Protein AF-A0AAW0A196-F1 (afdb_monomer_lite)

Organism: NCBI:txid2862362

Foldseek 3Di:
DDFDALPDDWDWDFAQPVVVPDHGGFGWTKAKATAQKKKKKAKWFADQFKKKKKKFKFAPVRHTDQWMFIWTFPNDHGGITFTPDTGVPPQDPGRRMGMDDNHRGMMIMIMFIWTAGVPGPDTDTFAKDKDKDFDDDPDPPGTQKMKMKIFTHPPPDPPRHRMIMIMMMGRNVCVVVVVCVVVVVVDDDDDDDPDDDPDDDDDDPVVVVVVVVVVVVVVVVVVVVVVVVVVVVVVVVVVVVVVVVVVVVVVVVVVVVVVVVVVD

pLDDT: mean 71.5, std 23.86, range [25.44, 98.0]

Structure (mmCIF, N/CA/C/O backbone):
data_AF-A0AAW0A196-F1
#
_entry.id   AF-A0AAW0A196-F1
#
loop_
_atom_site.group_PDB
_atom_site.id
_atom_site.type_symbol
_atom_site.label_atom_id
_atom_site.label_alt_id
_atom_site.label_comp_id
_atom_site.label_asym_id
_atom_site.label_entity_id
_atom_site.label_seq_id
_atom_site.pdbx_PDB_ins_code
_atom_site.Cartn_x
_atom_site.Cartn_y
_atom_site.Cartn_z
_atom_site.occupancy
_atom_site.B_iso_or_equiv
_atom_site.auth_seq_id
_atom_site.auth_comp_id
_atom_site.auth_asym_id
_atom_site.auth_atom_id
_atom_site.pdbx_PDB_model_num
ATOM 1 N N . MET A 1 1 ? -10.247 -16.039 17.481 1.00 41.81 1 MET A N 1
ATOM 2 C CA . MET A 1 1 ? -9.646 -15.035 16.580 1.00 41.81 1 MET A CA 1
ATOM 3 C C . MET A 1 1 ? -9.108 -13.913 17.450 1.00 41.81 1 MET A C 1
ATOM 5 O O . MET A 1 1 ? -9.836 -13.447 18.315 1.00 41.81 1 MET A O 1
ATOM 9 N N . THR A 1 2 ? -7.823 -13.590 17.338 1.00 44.59 2 THR A N 1
ATOM 10 C CA . THR A 1 2 ? -7.177 -12.509 18.097 1.00 44.59 2 THR A CA 1
ATOM 11 C C . THR A 1 2 ? -7.405 -11.183 17.386 1.00 44.59 2 THR A C 1
ATOM 13 O O . THR A 1 2 ? -6.923 -11.028 16.269 1.00 44.59 2 THR A O 1
ATOM 16 N N . ASP A 1 3 ? -8.103 -10.258 18.042 1.00 55.41 3 ASP A N 1
ATOM 17 C CA . ASP A 1 3 ? -8.295 -8.887 17.560 1.00 55.41 3 ASP A CA 1
ATOM 18 C C . ASP A 1 3 ? -6.945 -8.195 17.307 1.00 55.41 3 ASP A C 1
ATOM 20 O O . ASP A 1 3 ? -6.041 -8.244 18.154 1.00 55.41 3 ASP A O 1
ATOM 24 N N . PHE A 1 4 ? -6.800 -7.512 16.171 1.00 63.78 4 PHE A N 1
ATOM 25 C CA . PHE A 1 4 ? -5.603 -6.723 15.898 1.00 63.78 4 PHE A CA 1
ATOM 26 C C . PHE A 1 4 ? -5.570 -5.488 16.792 1.00 63.78 4 PHE A C 1
ATOM 28 O O . PHE A 1 4 ? -6.473 -4.650 16.811 1.00 63.78 4 PHE A O 1
ATOM 35 N N . ALA A 1 5 ? -4.458 -5.315 17.501 1.00 74.06 5 ALA A N 1
ATOM 36 C CA . ALA A 1 5 ? -4.138 -4.017 18.065 1.00 74.06 5 ALA A CA 1
ATOM 37 C C . ALA A 1 5 ? -3.789 -3.046 16.927 1.00 74.06 5 ALA A C 1
ATOM 39 O O . ALA A 1 5 ? -3.101 -3.422 15.980 1.00 74.06 5 ALA A O 1
ATOM 40 N N . LEU A 1 6 ? -4.154 -1.766 17.063 1.00 75.56 6 LEU A N 1
ATOM 41 C CA . LEU A 1 6 ? -3.726 -0.711 16.129 1.00 75.56 6 LEU A CA 1
ATOM 42 C C . LEU A 1 6 ? -2.198 -0.664 15.955 1.00 75.56 6 LEU A C 1
ATOM 44 O O . LEU A 1 6 ? -1.706 -0.252 14.917 1.00 75.56 6 LEU A O 1
ATOM 48 N N . THR A 1 7 ? -1.445 -1.120 16.954 1.00 73.56 7 THR A N 1
ATOM 49 C CA . THR A 1 7 ? 0.021 -1.199 16.946 1.00 73.56 7 THR A CA 1
ATOM 50 C C . THR A 1 7 ? 0.589 -2.453 16.287 1.00 73.56 7 THR A C 1
ATOM 52 O O . THR A 1 7 ? 1.791 -2.696 16.417 1.00 73.56 7 THR A O 1
ATOM 55 N N . ALA A 1 8 ? -0.242 -3.293 15.666 1.00 84.12 8 ALA A N 1
ATOM 56 C CA . ALA A 1 8 ? 0.233 -4.468 14.952 1.00 84.12 8 ALA A CA 1
ATOM 57 C C . ALA A 1 8 ? 1.247 -4.045 13.878 1.00 84.12 8 ALA A C 1
ATOM 59 O O . ALA A 1 8 ? 1.065 -3.052 13.173 1.00 84.12 8 ALA A O 1
ATOM 60 N N . LYS A 1 9 ? 2.363 -4.775 13.808 1.00 90.31 9 LYS A N 1
ATOM 61 C CA . LYS A 1 9 ? 3.496 -4.390 12.966 1.00 90.31 9 LYS A CA 1
ATOM 62 C C . LYS A 1 9 ? 3.246 -4.803 11.513 1.00 90.31 9 LYS A C 1
ATOM 64 O O . LYS A 1 9 ? 2.736 -5.904 11.298 1.00 90.31 9 LYS A O 1
ATOM 69 N N . PRO A 1 10 ? 3.646 -3.982 10.528 1.00 95.31 10 PRO A N 1
ATOM 70 C CA . PRO A 1 10 ? 3.724 -4.431 9.148 1.00 95.31 10 PRO A CA 1
ATOM 71 C C . PRO A 1 10 ? 4.774 -5.533 8.977 1.00 95.31 10 PRO A C 1
ATOM 73 O O . PRO A 1 10 ? 5.694 -5.672 9.790 1.00 95.31 10 PRO A O 1
ATOM 76 N N . SER A 1 11 ? 4.632 -6.319 7.914 1.00 96.56 11 SER A N 1
ATOM 77 C CA . SER A 1 11 ? 5.531 -7.434 7.595 1.00 96.56 11 SER A CA 1
ATOM 78 C C . SER A 1 11 ? 5.720 -7.586 6.088 1.00 96.56 11 SER A C 1
ATOM 80 O O . SER A 1 11 ? 4.809 -7.268 5.327 1.00 96.56 11 SER A O 1
ATOM 82 N N . LEU A 1 12 ? 6.881 -8.087 5.664 1.00 96.94 12 LEU A N 1
ATOM 83 C CA . LEU A 1 12 ? 7.098 -8.526 4.285 1.00 96.94 12 LEU A CA 1
ATOM 84 C C . LEU A 1 12 ? 6.541 -9.943 4.122 1.00 96.94 12 LEU A C 1
ATOM 86 O O . LEU A 1 12 ? 6.840 -10.810 4.948 1.00 96.94 12 LEU A O 1
ATOM 90 N N . LYS A 1 13 ? 5.747 -10.183 3.078 1.00 96.56 13 LYS A N 1
ATOM 91 C CA . LYS A 1 13 ? 5.202 -11.509 2.758 1.00 96.56 13 LYS A CA 1
ATOM 92 C C . LYS A 1 13 ? 5.233 -11.782 1.260 1.00 96.56 13 LYS A C 1
ATOM 94 O O . LYS A 1 13 ? 5.217 -10.852 0.462 1.00 96.56 13 LYS A O 1
ATOM 99 N N . VAL A 1 14 ? 5.226 -13.066 0.914 1.00 95.94 14 VAL A N 1
ATOM 100 C CA . VAL A 1 14 ? 4.905 -13.552 -0.432 1.00 95.94 14 VAL A CA 1
ATOM 101 C C . VAL A 1 14 ? 3.417 -13.882 -0.455 1.00 95.94 14 VAL A C 1
ATOM 103 O O . VAL A 1 14 ? 2.962 -14.653 0.394 1.00 95.94 14 VAL A O 1
ATOM 106 N N . ILE A 1 15 ? 2.659 -13.279 -1.368 1.00 94.50 15 ILE A N 1
ATOM 107 C CA . ILE A 1 15 ? 1.204 -13.462 -1.480 1.00 94.50 15 ILE A CA 1
ATOM 108 C C . ILE A 1 15 ? 0.823 -13.720 -2.937 1.00 94.50 15 ILE A C 1
ATOM 110 O O . ILE A 1 15 ? 1.340 -13.072 -3.845 1.00 94.50 15 ILE A O 1
ATOM 114 N N . ASP A 1 16 ? -0.120 -14.635 -3.148 1.00 93.75 16 ASP A N 1
ATOM 115 C CA . ASP A 1 16 ? -0.772 -14.820 -4.440 1.00 93.75 16 ASP A CA 1
ATOM 116 C C . ASP A 1 16 ? -1.857 -13.752 -4.642 1.00 93.75 16 ASP A C 1
ATOM 118 O O . ASP A 1 16 ? -2.882 -13.729 -3.954 1.00 93.75 16 ASP A O 1
ATOM 122 N N . LEU A 1 17 ? -1.620 -12.851 -5.594 1.00 92.12 17 LEU A N 1
ATOM 123 C CA . LEU A 1 17 ? -2.516 -11.753 -5.955 1.00 92.12 17 LEU A CA 1
ATOM 124 C C . LEU A 1 17 ? -3.242 -12.000 -7.287 1.00 92.12 17 LEU A C 1
ATOM 126 O O . LEU A 1 17 ? -3.935 -11.107 -7.783 1.00 92.12 17 LEU A O 1
ATOM 130 N N . SER A 1 18 ? -3.124 -13.199 -7.868 1.00 90.44 18 SER A N 1
ATOM 131 C CA . SER A 1 18 ? -3.673 -13.543 -9.191 1.00 90.44 18 SER A CA 1
ATOM 132 C C . SER A 1 18 ? -5.183 -13.345 -9.300 1.00 90.44 18 SER A C 1
ATOM 134 O O . SER A 1 18 ? -5.681 -12.954 -10.357 1.00 90.44 18 SER A O 1
ATOM 136 N N . ARG A 1 19 ? -5.915 -13.496 -8.187 1.00 87.12 19 ARG A N 1
ATOM 137 C CA . ARG A 1 19 ? -7.363 -13.228 -8.107 1.00 87.12 19 ARG A CA 1
ATOM 138 C C . ARG A 1 19 ? -7.747 -11.803 -8.510 1.00 87.12 19 ARG A C 1
ATOM 140 O O . ARG A 1 19 ? -8.858 -11.594 -8.981 1.00 87.12 19 ARG A O 1
ATOM 147 N N . LEU A 1 20 ? -6.838 -10.841 -8.355 1.00 86.19 20 LEU A N 1
ATOM 148 C CA . LEU A 1 20 ? -7.043 -9.430 -8.696 1.00 86.19 20 LEU A CA 1
ATOM 149 C C . LEU A 1 20 ? -6.066 -8.964 -9.779 1.00 86.19 20 LEU A C 1
ATOM 151 O O . LEU A 1 20 ? -5.637 -7.812 -9.787 1.00 86.19 20 LEU A O 1
ATOM 155 N N . SER A 1 21 ? -5.716 -9.863 -10.707 1.00 84.06 21 SER A N 1
ATOM 156 C CA . SER A 1 21 ? -4.777 -9.593 -11.807 1.00 84.06 21 SER A CA 1
ATOM 157 C C . SER A 1 21 ? -3.360 -9.203 -11.351 1.00 84.06 21 SER A C 1
ATOM 159 O O . SER A 1 21 ? -2.631 -8.553 -12.100 1.00 84.06 21 SER A O 1
ATOM 161 N N . GLY A 1 22 ? -2.968 -9.577 -10.129 1.00 85.75 22 GLY A N 1
ATOM 162 C CA . GLY A 1 22 ? -1.596 -9.457 -9.633 1.00 85.75 22 GLY A CA 1
ATOM 163 C C . GLY A 1 22 ? -0.753 -10.719 -9.888 1.00 85.75 22 GLY A C 1
ATOM 164 O O . GLY A 1 22 ? -1.256 -11.700 -10.437 1.00 85.75 22 GLY A O 1
ATOM 165 N N . PRO A 1 23 ? 0.534 -10.718 -9.497 1.00 90.12 23 PRO A N 1
ATOM 166 C CA . PRO A 1 23 ? 1.397 -11.894 -9.605 1.00 90.12 23 PRO A CA 1
ATOM 167 C C . PRO A 1 23 ? 1.074 -12.955 -8.539 1.00 90.12 23 PRO A C 1
ATOM 169 O O . PRO A 1 23 ? 0.538 -12.642 -7.477 1.00 90.12 23 PRO A O 1
ATOM 172 N N . THR A 1 24 ? 1.419 -14.214 -8.816 1.00 92.25 24 THR A N 1
ATOM 173 C CA . THR A 1 24 ? 1.193 -15.365 -7.916 1.00 92.25 24 THR A CA 1
ATOM 174 C C . THR A 1 24 ? 2.204 -15.465 -6.769 1.00 92.25 24 THR A C 1
ATOM 176 O O . THR A 1 24 ? 1.972 -16.172 -5.794 1.00 92.25 24 THR A O 1
ATOM 179 N N . ASP A 1 25 ? 3.331 -14.770 -6.884 1.00 92.75 25 ASP A N 1
ATOM 180 C CA . ASP A 1 25 ? 4.483 -14.789 -5.979 1.00 92.75 25 ASP A CA 1
ATOM 181 C C . ASP A 1 25 ? 4.895 -13.360 -5.582 1.00 92.75 25 ASP A C 1
ATOM 183 O O . ASP A 1 25 ? 6.066 -12.981 -5.581 1.00 92.75 25 ASP A O 1
ATOM 187 N N . ALA A 1 26 ? 3.906 -12.530 -5.248 1.00 93.50 26 ALA A N 1
ATOM 188 C CA . ALA A 1 26 ? 4.119 -11.114 -4.991 1.00 93.50 26 ALA A CA 1
ATOM 189 C C . ALA A 1 26 ? 4.833 -10.872 -3.652 1.00 93.50 26 ALA A C 1
ATOM 191 O O . ALA A 1 26 ? 4.265 -11.136 -2.590 1.00 93.50 26 ALA A O 1
ATOM 192 N N . HIS A 1 27 ? 6.032 -10.286 -3.688 1.00 94.94 27 HIS A N 1
ATOM 193 C CA . HIS A 1 27 ? 6.678 -9.724 -2.501 1.00 94.94 27 HIS A CA 1
ATOM 194 C C . HIS A 1 27 ? 6.010 -8.402 -2.121 1.00 94.94 27 HIS A C 1
ATOM 196 O O . HIS A 1 27 ? 6.194 -7.382 -2.785 1.00 94.94 27 HIS A O 1
ATOM 202 N N . VAL A 1 28 ? 5.219 -8.420 -1.052 1.00 96.81 28 VAL A N 1
ATOM 203 C CA . VAL A 1 28 ? 4.415 -7.273 -0.627 1.00 96.81 28 VAL A CA 1
ATOM 204 C C . VAL A 1 28 ? 4.661 -6.899 0.819 1.00 96.81 28 VAL A C 1
ATOM 206 O O . VAL A 1 28 ? 4.856 -7.754 1.689 1.00 96.81 28 VAL A O 1
ATOM 209 N N . VAL A 1 29 ? 4.579 -5.600 1.096 1.00 98.00 29 VAL A N 1
ATOM 210 C CA . VAL A 1 29 ? 4.472 -5.118 2.472 1.00 98.00 29 VAL A CA 1
ATOM 211 C C . VAL A 1 29 ? 3.012 -5.196 2.889 1.00 98.00 29 VAL A C 1
ATOM 213 O O . VAL A 1 29 ? 2.145 -4.556 2.295 1.00 98.00 29 VAL A O 1
ATOM 216 N N . VAL A 1 30 ? 2.748 -5.987 3.922 1.00 97.69 30 VAL A N 1
ATOM 217 C CA . VAL A 1 30 ? 1.425 -6.197 4.505 1.00 97.69 30 VAL A CA 1
ATOM 218 C C . VAL A 1 30 ? 1.294 -5.328 5.746 1.00 97.69 30 VAL A C 1
ATOM 220 O O . VAL A 1 30 ? 2.013 -5.526 6.727 1.00 97.69 30 VAL A O 1
ATOM 223 N N . VAL A 1 31 ? 0.364 -4.379 5.708 1.00 97.31 31 VAL A N 1
ATOM 224 C CA . VAL A 1 31 ? 0.046 -3.453 6.797 1.00 97.31 31 VAL A CA 1
ATOM 225 C C . VAL A 1 31 ? -1.262 -3.895 7.464 1.00 97.31 31 VAL A C 1
ATOM 227 O O . VAL A 1 31 ? -2.286 -3.966 6.784 1.00 97.31 31 VAL A O 1
ATOM 230 N N . PRO A 1 32 ? -1.266 -4.199 8.776 1.00 96.19 32 PRO A N 1
ATOM 231 C CA . PRO A 1 32 ? -2.489 -4.529 9.504 1.00 96.19 32 PRO A CA 1
ATOM 232 C C . PRO A 1 32 ? -3.516 -3.399 9.454 1.00 96.19 32 PRO A C 1
ATOM 234 O O . PRO A 1 32 ? -3.189 -2.246 9.727 1.00 96.19 32 PRO A O 1
ATOM 237 N N . LEU A 1 33 ? -4.766 -3.749 9.159 1.00 93.56 33 LEU A N 1
ATOM 238 C CA . LEU A 1 33 ? -5.918 -2.854 9.141 1.00 93.56 33 LEU A CA 1
ATOM 239 C C . LEU A 1 33 ? -6.977 -3.402 10.111 1.00 93.56 33 LEU A C 1
ATOM 241 O O . LEU A 1 33 ? -7.862 -4.151 9.694 1.00 93.56 33 LEU A O 1
ATOM 245 N N . PRO A 1 34 ? -6.883 -3.086 11.415 1.00 91.81 34 PRO A N 1
ATOM 246 C CA . PRO A 1 34 ? -7.827 -3.596 12.399 1.00 91.81 34 PRO A CA 1
ATOM 247 C C . PRO A 1 34 ? -9.269 -3.187 12.097 1.00 91.81 34 PRO A C 1
ATOM 249 O O . PRO A 1 34 ? -9.523 -2.127 11.510 1.00 91.81 34 PRO A O 1
ATOM 252 N N . LYS A 1 35 ? -10.228 -3.969 12.584 1.00 87.00 35 LYS A N 1
ATOM 253 C CA . LYS A 1 35 ? -11.648 -3.614 12.544 1.00 87.00 35 LYS A CA 1
ATOM 254 C C . LYS A 1 35 ? -11.882 -2.219 13.119 1.00 87.00 35 LYS A C 1
ATOM 256 O O . LYS A 1 35 ? -11.214 -1.787 14.062 1.00 87.00 35 LYS A O 1
ATOM 261 N N . ASN A 1 36 ? -12.869 -1.510 12.582 1.00 83.19 36 ASN A N 1
ATOM 262 C CA . ASN A 1 36 ? -13.196 -0.138 12.979 1.00 83.19 36 ASN A CA 1
ATOM 263 C C . ASN A 1 36 ? -12.023 0.853 12.809 1.00 83.19 36 ASN A C 1
ATOM 265 O O . ASN A 1 36 ? -11.886 1.814 13.571 1.00 83.19 36 ASN A O 1
ATOM 269 N N . THR A 1 37 ? -11.170 0.648 11.806 1.00 85.31 37 THR A N 1
ATOM 270 C CA . THR A 1 37 ? -10.126 1.607 11.419 1.00 85.31 37 THR A CA 1
ATOM 271 C C . THR A 1 37 ? -10.212 1.930 9.933 1.00 85.31 37 THR A C 1
ATOM 273 O O . THR A 1 37 ? -10.745 1.151 9.148 1.00 85.31 37 THR A O 1
ATOM 276 N N . PHE A 1 38 ? -9.714 3.102 9.556 1.00 86.56 38 PHE A N 1
ATOM 277 C CA . PHE A 1 38 ? -9.566 3.517 8.168 1.00 86.56 38 PHE A CA 1
ATOM 278 C C . PHE A 1 38 ? -8.115 3.362 7.742 1.00 86.56 38 PHE A C 1
ATOM 280 O O . PHE A 1 38 ? -7.214 3.781 8.470 1.00 86.56 38 PHE A O 1
ATOM 287 N N . GLY A 1 39 ? -7.906 2.811 6.554 1.00 89.38 39 GLY A N 1
ATOM 288 C CA . GLY A 1 39 ? -6.618 2.801 5.881 1.00 89.38 39 GLY A CA 1
ATOM 289 C C . GLY A 1 39 ? -6.563 3.902 4.834 1.00 89.38 39 GLY A C 1
ATOM 290 O O . GLY A 1 39 ? -7.504 4.056 4.062 1.00 89.38 39 GLY A O 1
ATOM 291 N N . VAL A 1 40 ? -5.470 4.655 4.794 1.00 90.25 40 VAL A N 1
ATOM 292 C CA . VAL A 1 40 ? -5.213 5.700 3.802 1.00 90.25 40 VAL A CA 1
ATOM 293 C C . VAL A 1 40 ? -3.906 5.382 3.092 1.00 90.25 40 VAL A C 1
ATOM 295 O O . VAL A 1 40 ? -2.871 5.276 3.749 1.00 90.25 40 VAL A O 1
ATOM 298 N N . VAL A 1 41 ? -3.954 5.241 1.769 1.00 92.88 41 VAL A N 1
ATOM 299 C CA . VAL A 1 41 ? -2.809 4.899 0.916 1.00 92.88 41 VAL A CA 1
ATOM 300 C C . VAL A 1 41 ? -2.533 6.040 -0.055 1.00 92.88 41 VAL A C 1
ATOM 302 O O . VAL A 1 41 ? -3.454 6.572 -0.676 1.00 92.88 41 VAL A O 1
ATOM 305 N N . PHE A 1 42 ? -1.263 6.409 -0.182 1.00 91.06 42 PHE A N 1
ATOM 306 C CA . PHE A 1 42 ? -0.768 7.408 -1.128 1.00 91.06 42 PHE A CA 1
ATOM 307 C C . PHE A 1 42 ? 0.693 7.109 -1.470 1.00 91.06 42 PHE A C 1
ATOM 309 O O . PHE A 1 42 ? 1.369 6.391 -0.733 1.00 91.06 42 PHE A O 1
ATOM 316 N N . GLY A 1 43 ? 1.215 7.679 -2.554 1.00 88.94 43 GLY A N 1
ATOM 317 C CA . GLY A 1 43 ? 2.617 7.478 -2.900 1.00 88.94 43 GLY A CA 1
ATOM 318 C C . GLY A 1 43 ? 3.200 8.540 -3.816 1.00 88.94 43 GLY A C 1
ATOM 319 O O . GLY A 1 43 ? 2.495 9.371 -4.395 1.00 88.94 43 GLY A O 1
ATOM 320 N N . GLN A 1 44 ? 4.518 8.509 -3.920 1.00 87.06 44 GLN A N 1
ATOM 321 C CA . GLN A 1 44 ? 5.321 9.447 -4.681 1.00 87.06 44 GLN A CA 1
ATOM 322 C C . GLN A 1 44 ? 6.471 8.705 -5.360 1.00 87.06 44 GLN A C 1
ATOM 324 O O . GLN A 1 44 ? 7.046 7.773 -4.804 1.00 87.06 44 GLN A O 1
ATOM 329 N N . ARG A 1 45 ? 6.811 9.163 -6.558 1.00 85.00 45 ARG A N 1
ATOM 330 C CA . ARG A 1 45 ? 8.031 8.812 -7.268 1.00 85.00 45 ARG A CA 1
ATOM 331 C C . ARG A 1 45 ? 9.108 9.843 -6.980 1.00 85.00 45 ARG A C 1
ATOM 333 O O . ARG A 1 45 ? 8.830 11.043 -6.965 1.00 85.00 45 ARG A O 1
ATOM 340 N N . THR A 1 46 ? 10.338 9.384 -6.853 1.00 80.56 46 THR A N 1
ATOM 341 C CA . THR A 1 46 ? 11.513 10.225 -6.598 1.00 80.56 46 THR A CA 1
ATOM 342 C C . THR A 1 46 ? 12.678 9.917 -7.542 1.00 80.56 46 THR A C 1
ATOM 344 O O . THR A 1 46 ? 13.547 10.772 -7.676 1.00 80.56 46 THR A O 1
ATOM 347 N N . ALA A 1 47 ? 12.617 8.812 -8.295 1.00 81.12 47 ALA A N 1
ATOM 348 C CA . ALA A 1 47 ? 13.625 8.418 -9.285 1.00 81.12 47 ALA A CA 1
ATOM 349 C C . ALA A 1 47 ? 13.333 8.792 -10.748 1.00 81.12 47 ALA A C 1
ATOM 351 O O . ALA A 1 47 ? 12.253 9.277 -11.110 1.00 81.12 47 ALA A O 1
ATOM 352 N N . GLY A 1 48 ? 14.318 8.522 -11.612 1.00 80.00 48 GLY A N 1
ATOM 353 C CA . GLY A 1 48 ? 14.290 8.766 -13.058 1.00 80.00 48 GLY A CA 1
ATOM 354 C C . GLY A 1 48 ? 13.522 7.723 -13.885 1.00 80.00 48 GLY A C 1
ATOM 355 O O . GLY A 1 48 ? 13.020 8.058 -14.961 1.00 80.00 48 GLY A O 1
ATOM 356 N N . TRP A 1 49 ? 13.351 6.491 -13.395 1.00 87.88 49 TRP A N 1
ATOM 357 C CA . TRP A 1 49 ? 12.540 5.462 -14.064 1.00 87.88 49 TRP A CA 1
ATOM 358 C C . TRP A 1 49 ? 11.063 5.564 -13.691 1.00 87.88 49 TRP A C 1
ATOM 360 O O . TRP A 1 49 ? 10.705 6.197 -12.697 1.00 87.88 49 TRP A O 1
ATOM 370 N N . LEU A 1 50 ? 10.184 4.981 -14.511 1.00 89.00 50 LEU A N 1
ATOM 371 C CA . LEU A 1 50 ? 8.759 4.964 -14.196 1.00 89.00 50 LEU A CA 1
ATOM 372 C C . LEU A 1 50 ? 8.536 4.105 -12.951 1.00 89.00 50 LEU A C 1
ATOM 374 O O . LEU A 1 50 ? 8.956 2.953 -12.913 1.00 89.00 50 LEU A O 1
ATOM 378 N N . GLN A 1 51 ? 7.831 4.666 -11.971 1.00 91.50 51 GLN A N 1
ATOM 379 C CA . GLN A 1 51 ? 7.493 3.994 -10.723 1.00 91.50 51 GLN A CA 1
ATOM 380 C C . GLN A 1 51 ? 5.978 3.847 -10.600 1.00 91.50 51 GLN A C 1
ATOM 382 O O . GLN A 1 51 ? 5.215 4.771 -10.916 1.00 91.50 51 GLN A O 1
ATOM 387 N N . GLY A 1 52 ? 5.551 2.697 -10.100 1.00 92.31 52 GLY A N 1
ATOM 388 C CA . GLY A 1 52 ? 4.162 2.388 -9.808 1.00 92.31 52 GLY A CA 1
ATOM 389 C C . GLY A 1 52 ? 4.031 1.506 -8.577 1.00 92.31 52 GLY A C 1
ATOM 390 O O . GLY A 1 52 ? 5.005 0.964 -8.059 1.00 92.31 52 GLY A O 1
ATOM 391 N N . PHE A 1 53 ? 2.811 1.352 -8.091 1.00 94.75 53 PHE A N 1
ATOM 392 C CA . PHE A 1 53 ? 2.516 0.359 -7.070 1.00 94.75 53 PHE A CA 1
ATOM 393 C C . PHE A 1 53 ? 1.068 -0.096 -7.157 1.00 94.75 53 PHE A C 1
ATOM 395 O O . PHE A 1 53 ? 0.192 0.622 -7.639 1.00 94.75 53 PHE A O 1
ATOM 402 N N . ASN A 1 54 ? 0.803 -1.281 -6.631 1.00 95.38 54 ASN A N 1
ATOM 403 C CA . ASN A 1 54 ? -0.542 -1.784 -6.443 1.00 95.38 54 ASN A CA 1
ATOM 404 C C . ASN A 1 54 ? -0.829 -1.888 -4.950 1.00 95.38 54 ASN A C 1
ATOM 406 O O . ASN A 1 54 ? -0.003 -2.385 -4.185 1.00 95.38 54 ASN A O 1
ATOM 410 N N . SER A 1 55 ? -2.015 -1.451 -4.545 1.00 95.81 55 SER A N 1
ATOM 411 C CA . SER A 1 55 ? -2.543 -1.683 -3.204 1.00 95.81 55 SER A CA 1
ATOM 412 C C . SER A 1 55 ? -3.727 -2.638 -3.272 1.00 95.81 55 SER A C 1
ATOM 414 O O . SER A 1 55 ? -4.614 -2.436 -4.099 1.00 95.81 55 SER A O 1
ATOM 416 N N . TYR A 1 56 ? -3.770 -3.615 -2.374 1.00 96.12 56 TYR A N 1
ATOM 417 C CA . TYR A 1 56 ? -4.838 -4.607 -2.254 1.00 96.12 56 TYR A CA 1
ATOM 418 C C . TYR A 1 56 ? -5.335 -4.645 -0.815 1.00 96.12 56 TYR A C 1
ATOM 420 O O . TYR A 1 56 ? -4.534 -4.519 0.112 1.00 96.12 56 TYR A O 1
ATOM 428 N N . VAL A 1 57 ? -6.632 -4.855 -0.612 1.00 95.69 57 VAL A N 1
ATOM 429 C CA . VAL A 1 57 ? -7.150 -5.236 0.706 1.00 95.69 57 VAL A CA 1
ATOM 430 C C . VAL A 1 57 ? -7.184 -6.757 0.785 1.00 95.69 57 VAL A C 1
ATOM 432 O O . VAL A 1 57 ? -7.602 -7.425 -0.160 1.00 95.69 57 VAL A O 1
ATOM 435 N N . LEU A 1 58 ? -6.740 -7.300 1.914 1.00 95.75 58 LEU A N 1
ATOM 436 C CA . LEU A 1 58 ? -6.761 -8.729 2.201 1.00 95.75 58 LEU A CA 1
ATOM 437 C C . LEU A 1 58 ? -7.659 -9.026 3.404 1.00 95.75 58 LEU A C 1
ATOM 439 O O . LEU A 1 58 ? -7.822 -8.186 4.297 1.00 95.75 58 LEU A O 1
ATOM 443 N N . ASP A 1 59 ? -8.212 -10.231 3.448 1.00 93.06 59 ASP A N 1
ATOM 444 C CA . ASP A 1 59 ? -8.860 -10.773 4.640 1.00 93.06 59 ASP A CA 1
ATOM 445 C C . ASP A 1 59 ? -7.857 -11.268 5.697 1.00 93.06 59 ASP A C 1
ATOM 447 O O . ASP A 1 59 ? -6.640 -11.144 5.541 1.00 93.06 59 ASP A O 1
ATOM 451 N N . SER A 1 60 ? -8.368 -11.812 6.804 1.00 89.81 60 SER A N 1
ATOM 452 C CA . SER A 1 60 ? -7.549 -12.342 7.901 1.00 89.81 60 SER A CA 1
ATOM 453 C C . SER A 1 60 ? -6.640 -13.506 7.486 1.00 89.81 60 SER A C 1
ATOM 455 O O . SER A 1 60 ? -5.588 -13.704 8.096 1.00 89.81 60 SER A O 1
ATOM 457 N N . ASP A 1 61 ? -7.007 -14.234 6.430 1.00 89.50 61 ASP A N 1
ATOM 458 C CA . ASP A 1 61 ? -6.247 -15.354 5.870 1.00 89.50 61 ASP A CA 1
ATOM 459 C C . ASP A 1 61 ? -5.274 -14.898 4.770 1.00 89.50 61 ASP A C 1
ATOM 461 O O . ASP A 1 61 ? -4.611 -15.718 4.138 1.00 89.50 61 ASP A O 1
ATOM 465 N N . HIS A 1 62 ? -5.111 -13.579 4.601 1.00 91.25 62 HIS A N 1
ATOM 466 C CA . HIS A 1 62 ? -4.259 -12.942 3.595 1.00 91.25 62 HIS A CA 1
ATOM 467 C C . HIS A 1 62 ? -4.711 -13.207 2.154 1.00 91.25 62 HIS A C 1
ATOM 469 O O . HIS A 1 62 ? -3.916 -13.071 1.222 1.00 91.25 62 HIS A O 1
ATOM 475 N N . LEU A 1 63 ? -5.987 -13.539 1.958 1.00 91.62 63 LEU A N 1
ATOM 476 C CA . LEU A 1 63 ? -6.565 -13.672 0.632 1.00 91.62 63 LEU A CA 1
ATOM 477 C C . LEU A 1 63 ? -7.055 -12.304 0.141 1.00 91.62 63 LEU A C 1
ATOM 479 O O . LEU A 1 63 ? -7.673 -11.562 0.913 1.00 91.62 63 LEU A O 1
ATOM 483 N N . PRO A 1 64 ? -6.808 -11.949 -1.131 1.00 90.69 64 PRO A N 1
ATOM 484 C CA . PRO A 1 64 ? -7.314 -10.704 -1.686 1.00 90.69 64 PRO A CA 1
ATOM 485 C C . PRO A 1 64 ? -8.844 -10.656 -1.671 1.00 90.69 64 PRO A C 1
ATOM 487 O O . PRO A 1 64 ? -9.503 -11.609 -2.092 1.00 90.69 64 PRO A O 1
ATOM 490 N N . VAL A 1 65 ? -9.393 -9.529 -1.217 1.00 89.00 65 VAL A N 1
ATOM 491 C CA . VAL A 1 65 ? -10.812 -9.173 -1.383 1.00 89.00 65 VAL A CA 1
ATOM 492 C C . VAL A 1 65 ? -10.947 -8.156 -2.515 1.00 89.00 65 VAL A C 1
ATOM 494 O O . VAL A 1 65 ? -9.953 -7.529 -2.864 1.00 89.00 65 VAL A O 1
ATOM 497 N N . ASP A 1 66 ? -12.151 -7.950 -3.060 1.00 87.69 66 ASP A N 1
ATOM 498 C CA . ASP A 1 66 ? -12.429 -7.105 -4.243 1.00 87.69 66 ASP A CA 1
ATOM 499 C C . ASP A 1 66 ? -12.219 -5.587 -4.027 1.00 87.69 66 ASP A C 1
ATOM 501 O O . ASP A 1 66 ? -13.033 -4.760 -4.429 1.00 87.69 66 ASP A O 1
ATOM 505 N N .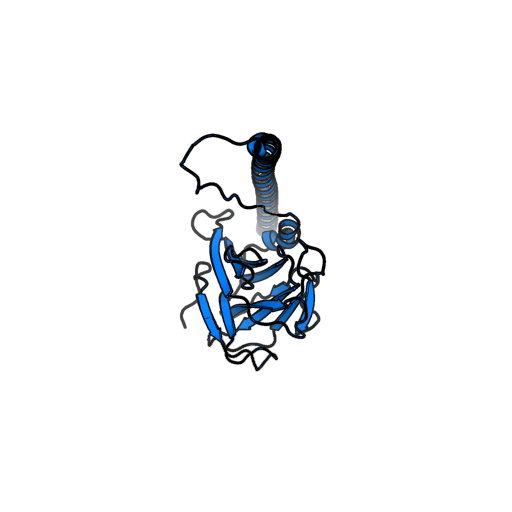 VAL A 1 67 ? -11.126 -5.196 -3.373 1.00 85.81 67 VAL A N 1
ATOM 506 C CA . VAL A 1 67 ? -10.642 -3.828 -3.251 1.00 85.81 67 VAL A CA 1
ATOM 507 C C . VAL A 1 67 ? -9.173 -3.792 -3.667 1.00 85.81 67 VAL A C 1
ATOM 509 O O . VAL A 1 67 ? -8.298 -4.284 -2.951 1.00 85.81 67 VAL A O 1
ATOM 512 N N . SER A 1 68 ? -8.893 -3.185 -4.818 1.00 92.25 68 SER A N 1
ATOM 513 C CA . SER A 1 68 ? -7.530 -2.970 -5.311 1.00 92.25 68 SER A CA 1
ATOM 514 C C . SER A 1 68 ? -7.394 -1.651 -6.063 1.00 92.25 68 SER A C 1
ATOM 516 O O . SER A 1 68 ? -8.366 -1.130 -6.609 1.00 92.25 68 SER A O 1
ATOM 518 N N . ALA A 1 69 ? -6.184 -1.099 -6.096 1.00 92.12 69 ALA A N 1
ATOM 519 C CA . ALA A 1 69 ? -5.862 0.084 -6.883 1.00 92.12 69 ALA A CA 1
ATOM 520 C C . ALA A 1 69 ? -4.454 -0.018 -7.474 1.00 92.12 69 ALA A C 1
ATOM 522 O O . ALA A 1 69 ? -3.515 -0.407 -6.780 1.00 92.12 69 ALA A O 1
ATOM 523 N N . LEU A 1 70 ? -4.327 0.351 -8.748 1.00 93.12 70 LEU A N 1
ATOM 524 C CA . LEU A 1 70 ? -3.067 0.514 -9.465 1.00 93.12 70 LEU A CA 1
ATOM 525 C C . LEU A 1 70 ? -2.708 1.993 -9.512 1.00 93.12 70 LEU A C 1
ATOM 527 O O . LEU A 1 70 ? -3.491 2.824 -9.980 1.00 93.12 70 LEU A O 1
ATOM 531 N N . TRP A 1 71 ? -1.487 2.288 -9.108 1.00 93.31 71 TRP A N 1
ATOM 532 C CA . TRP A 1 71 ? -0.941 3.621 -8.997 1.00 93.31 71 TRP A CA 1
ATOM 533 C C . TRP A 1 71 ? 0.250 3.766 -9.919 1.00 93.31 71 TRP A C 1
ATOM 535 O O . TRP A 1 71 ? 1.155 2.936 -9.902 1.00 93.31 71 TRP A O 1
ATOM 545 N N . VAL A 1 72 ? 0.270 4.836 -10.704 1.00 89.38 72 VAL A N 1
ATOM 546 C CA . VAL A 1 72 ? 1.398 5.149 -11.583 1.00 89.38 72 VAL A CA 1
ATOM 547 C C . VAL A 1 72 ? 1.758 6.610 -11.381 1.00 89.38 72 VAL A C 1
ATOM 549 O O . VAL A 1 72 ? 0.884 7.482 -11.364 1.00 89.38 72 VAL A O 1
ATOM 552 N N . ALA A 1 73 ? 3.043 6.884 -11.178 1.00 81.81 73 ALA A N 1
ATOM 553 C CA . ALA A 1 73 ? 3.533 8.250 -11.120 1.00 81.81 73 ALA A CA 1
ATOM 554 C C . ALA A 1 73 ? 3.682 8.834 -12.535 1.00 81.81 73 ALA A C 1
ATOM 556 O O . ALA A 1 73 ? 4.177 8.143 -13.428 1.00 81.81 73 ALA A O 1
ATOM 557 N N . PRO A 1 74 ? 3.289 10.102 -12.761 1.00 72.38 74 PRO A N 1
ATOM 558 C CA . PRO A 1 74 ? 3.560 10.804 -14.007 1.00 72.38 74 PRO A CA 1
ATOM 559 C C . PRO A 1 74 ? 5.047 10.764 -14.391 1.00 72.38 74 PRO A C 1
ATOM 561 O O . PRO A 1 74 ? 5.934 10.578 -13.557 1.00 72.38 74 PRO A O 1
ATOM 564 N N . SER A 1 75 ? 5.334 10.996 -15.672 1.00 65.94 75 SER A N 1
ATOM 565 C CA . SER A 1 75 ? 6.696 10.939 -16.218 1.00 65.94 75 SER A CA 1
ATOM 566 C C . SER A 1 75 ? 7.661 11.988 -15.647 1.00 65.94 75 SER A C 1
ATOM 568 O O . SER A 1 75 ? 8.868 11.830 -15.806 1.00 65.94 75 SER A O 1
ATOM 570 N N . SER A 1 76 ? 7.168 13.027 -14.968 1.00 69.00 76 SER A N 1
ATOM 571 C CA . SER A 1 76 ? 8.007 14.013 -14.284 1.00 69.00 76 SER A CA 1
ATOM 572 C C . SER A 1 76 ? 8.594 13.452 -12.985 1.00 69.00 76 SER A C 1
ATOM 574 O O . SER A 1 76 ? 7.865 12.867 -12.179 1.00 69.00 76 SER A O 1
ATOM 576 N N . GLU A 1 77 ? 9.886 13.684 -12.750 1.00 65.69 77 GLU A N 1
ATOM 577 C CA . GLU A 1 77 ? 10.555 13.381 -11.478 1.00 65.69 77 GLU A CA 1
ATOM 578 C C . GLU A 1 77 ? 9.861 14.077 -10.293 1.00 65.69 77 GLU A C 1
ATOM 580 O O . GLU A 1 77 ? 9.259 15.143 -10.444 1.00 65.69 77 GLU A O 1
ATOM 585 N N . GLN A 1 78 ? 9.942 13.470 -9.103 1.00 72.81 78 GLN A N 1
ATOM 586 C CA . GLN A 1 78 ? 9.342 13.988 -7.860 1.00 72.81 78 GLN A CA 1
ATOM 587 C C . GLN A 1 78 ? 7.813 14.175 -7.921 1.00 72.81 78 GLN A C 1
ATOM 589 O O . GLN A 1 78 ? 7.252 15.081 -7.298 1.00 72.81 78 GLN A O 1
ATOM 594 N N . SER A 1 79 ? 7.119 13.319 -8.672 1.00 78.75 79 SER A N 1
ATOM 595 C CA . SER A 1 79 ? 5.672 13.401 -8.879 1.00 78.75 79 SER A CA 1
ATOM 596 C C . SER A 1 79 ? 4.880 12.467 -7.966 1.00 78.75 79 SER A C 1
ATOM 598 O O . SER A 1 79 ? 5.333 11.394 -7.567 1.00 78.75 79 SER A O 1
ATOM 600 N N . ARG A 1 80 ? 3.649 12.871 -7.637 1.00 84.69 80 ARG A N 1
ATOM 601 C CA . ARG A 1 80 ? 2.714 12.008 -6.907 1.00 84.69 80 ARG A CA 1
ATOM 602 C C . ARG A 1 80 ? 2.192 10.908 -7.808 1.00 84.69 80 ARG A C 1
ATOM 604 O O . ARG A 1 80 ? 1.817 11.179 -8.946 1.00 84.69 80 ARG A O 1
ATOM 611 N N . ALA A 1 81 ? 2.088 9.706 -7.262 1.00 87.75 81 ALA A N 1
ATOM 612 C CA . ALA A 1 81 ? 1.380 8.630 -7.925 1.00 87.75 81 ALA A CA 1
ATOM 613 C C . ALA A 1 81 ? -0.122 8.925 -7.965 1.00 87.75 81 ALA A C 1
ATOM 615 O O . ALA A 1 81 ? -0.692 9.442 -7.001 1.00 87.75 81 ALA A O 1
ATOM 616 N N . MET A 1 82 ? -0.753 8.589 -9.086 1.00 90.56 82 MET A N 1
ATOM 617 C CA . MET A 1 82 ? -2.198 8.687 -9.258 1.00 90.56 82 MET A CA 1
ATOM 618 C C . MET A 1 82 ? -2.781 7.298 -9.500 1.00 90.56 82 MET A C 1
ATOM 620 O O . MET A 1 82 ? -2.177 6.475 -10.189 1.00 90.56 82 MET A O 1
ATOM 624 N N . ILE A 1 83 ? -3.964 7.050 -8.950 1.00 89.50 83 ILE A N 1
ATOM 625 C CA . ILE A 1 83 ? -4.771 5.865 -9.204 1.00 89.50 83 ILE A CA 1
ATOM 626 C C . ILE A 1 83 ? -5.190 5.898 -10.671 1.00 89.50 83 ILE A C 1
ATOM 628 O O . ILE A 1 83 ? -5.914 6.791 -11.108 1.00 89.50 83 ILE A O 1
ATOM 632 N N . THR A 1 84 ? -4.723 4.913 -11.428 1.00 90.44 84 THR A N 1
ATOM 633 C CA . THR A 1 84 ? -5.035 4.745 -12.855 1.00 90.44 84 THR A CA 1
ATOM 634 C C . THR A 1 84 ? -6.075 3.659 -13.092 1.00 90.44 84 THR A C 1
ATOM 636 O O . THR A 1 84 ? -6.801 3.710 -14.082 1.00 90.44 84 THR A O 1
ATOM 639 N N . LYS A 1 85 ? -6.165 2.681 -12.184 1.00 90.25 85 LYS A N 1
ATOM 640 C CA . LYS A 1 85 ? -7.206 1.648 -12.165 1.00 90.25 85 LYS A CA 1
ATOM 641 C C . LYS A 1 85 ? -7.580 1.336 -10.730 1.00 90.25 85 LYS A C 1
ATOM 643 O O . LYS A 1 85 ? -6.722 1.369 -9.850 1.00 90.25 85 LYS A O 1
ATOM 648 N N . MET A 1 86 ? -8.841 1.003 -10.501 1.00 89.56 86 MET A N 1
ATOM 649 C CA . MET A 1 86 ? -9.344 0.686 -9.174 1.00 89.56 86 MET A CA 1
ATOM 650 C C . MET A 1 86 ? -10.538 -0.245 -9.272 1.00 89.56 86 MET A C 1
ATOM 652 O O . MET A 1 86 ? -11.366 -0.109 -10.168 1.00 89.56 86 MET A O 1
ATOM 656 N N . VAL A 1 87 ? -10.639 -1.155 -8.317 1.00 87.06 87 VAL A N 1
ATOM 657 C CA . VAL A 1 87 ? -11.788 -2.032 -8.146 1.00 87.06 87 VAL A CA 1
ATOM 658 C C . VAL A 1 87 ? -12.237 -1.919 -6.694 1.00 87.06 87 VAL A C 1
ATOM 660 O O . VAL A 1 87 ? -11.391 -2.091 -5.820 1.00 87.06 87 VAL A O 1
ATOM 663 N N . PRO A 1 88 ? -13.521 -1.633 -6.424 1.00 85.25 88 PRO A N 1
ATOM 664 C CA . PRO A 1 88 ? -14.484 -1.013 -7.337 1.00 85.25 88 PRO A CA 1
ATOM 665 C C . PRO A 1 88 ? -14.102 0.437 -7.702 1.00 85.25 88 PRO A C 1
ATOM 667 O O . PRO A 1 88 ? -13.514 1.166 -6.908 1.00 85.25 88 PRO A O 1
ATOM 670 N N . GLU A 1 89 ? -14.494 0.881 -8.899 1.00 80.38 89 GLU A N 1
ATOM 671 C CA . GLU A 1 89 ? -14.019 2.126 -9.540 1.00 80.38 89 GLU A CA 1
ATOM 672 C C . GLU A 1 89 ? -14.353 3.439 -8.800 1.00 80.38 89 GLU A C 1
ATOM 674 O O . GLU A 1 89 ? -13.787 4.483 -9.110 1.00 80.38 89 GLU A O 1
ATOM 679 N N . HIS A 1 90 ? -15.250 3.420 -7.811 1.00 76.25 90 HIS A N 1
ATOM 680 C CA . HIS A 1 90 ? -15.798 4.623 -7.166 1.00 76.25 90 HIS A CA 1
ATOM 681 C C . HIS A 1 90 ? -15.315 4.854 -5.722 1.00 76.25 90 HIS A C 1
ATOM 683 O O . HIS A 1 90 ? -15.860 5.711 -5.023 1.00 76.25 90 HIS A O 1
ATOM 689 N N . LEU A 1 91 ? -14.316 4.102 -5.244 1.00 73.44 91 LEU A N 1
ATOM 690 C CA . LEU A 1 91 ? -13.832 4.236 -3.862 1.00 73.44 91 LEU A CA 1
ATOM 691 C C . LEU A 1 91 ? -12.972 5.483 -3.626 1.00 73.44 91 LEU A C 1
ATOM 693 O O . LEU A 1 91 ? -13.056 6.085 -2.554 1.00 73.44 91 LEU A O 1
ATOM 697 N N . ALA A 1 92 ? -12.165 5.902 -4.602 1.00 74.69 92 ALA A N 1
ATOM 698 C CA . ALA A 1 92 ? -11.312 7.079 -4.463 1.00 74.69 92 ALA A CA 1
ATOM 699 C C . ALA A 1 92 ? -11.983 8.332 -5.037 1.00 74.69 92 ALA A C 1
ATOM 701 O O . ALA A 1 92 ? -12.237 8.434 -6.234 1.00 74.69 92 ALA A O 1
ATOM 702 N N . LYS A 1 93 ? -12.240 9.315 -4.169 1.00 70.81 93 LYS A N 1
ATOM 703 C CA . LYS A 1 93 ? -12.717 10.652 -4.571 1.00 70.81 93 LYS A CA 1
ATOM 704 C C . LYS A 1 93 ? -11.585 11.559 -5.062 1.00 70.81 93 LYS A C 1
ATOM 706 O O . LYS A 1 93 ? -11.835 12.486 -5.822 1.00 70.81 93 LYS A O 1
ATOM 711 N N . ASP A 1 94 ? -10.366 11.304 -4.593 1.00 78.19 94 ASP A N 1
ATOM 712 C CA . ASP A 1 94 ? -9.131 11.965 -5.007 1.00 78.19 94 ASP A CA 1
ATOM 713 C C . ASP A 1 94 ? -8.230 10.892 -5.638 1.00 78.19 94 ASP A C 1
ATOM 715 O O . ASP A 1 94 ? -7.919 9.910 -4.963 1.00 78.19 94 ASP A O 1
ATOM 719 N N . PRO A 1 95 ? -7.799 11.032 -6.902 1.00 83.69 95 PRO A N 1
ATOM 720 C CA . PRO A 1 95 ? -6.958 10.029 -7.547 1.00 83.69 95 PRO A CA 1
ATOM 721 C C . PRO A 1 95 ? -5.563 9.920 -6.917 1.00 83.69 95 PRO A C 1
ATOM 723 O O . PRO A 1 95 ? -4.839 8.994 -7.242 1.00 83.69 95 PRO A O 1
ATOM 726 N N . SER A 1 96 ? -5.150 10.830 -6.033 1.00 85.06 96 SER A N 1
ATOM 727 C CA . SER A 1 96 ? -3.867 10.753 -5.322 1.00 85.06 96 SER A CA 1
ATOM 728 C C . SER A 1 96 ? -3.953 10.083 -3.945 1.00 85.06 96 SER A C 1
ATOM 730 O O . SER A 1 96 ? -2.917 9.874 -3.309 1.00 85.06 96 SER A O 1
ATOM 732 N N . VAL A 1 97 ? -5.158 9.731 -3.475 1.00 85.06 97 VAL A N 1
ATOM 733 C CA . VAL A 1 97 ? -5.371 9.139 -2.145 1.00 85.06 97 VAL A CA 1
ATOM 734 C C . VAL A 1 97 ? -6.489 8.092 -2.179 1.00 85.06 97 VAL A C 1
ATOM 736 O O . VAL A 1 97 ? -7.637 8.402 -2.490 1.00 85.06 97 VAL A O 1
ATOM 739 N N . LEU A 1 98 ? -6.188 6.864 -1.750 1.00 86.19 98 LEU A N 1
ATOM 740 C CA . LEU A 1 98 ? -7.201 5.838 -1.498 1.00 86.19 98 LEU A CA 1
ATOM 741 C C . LEU A 1 98 ? -7.508 5.785 -0.003 1.00 86.19 98 LEU A C 1
ATOM 743 O O . LEU A 1 98 ? -6.597 5.650 0.809 1.00 86.19 98 LEU A O 1
ATOM 747 N N . SER A 1 99 ? -8.790 5.843 0.351 1.00 88.25 99 SER A N 1
ATOM 748 C CA . SER A 1 99 ? -9.273 5.602 1.711 1.00 88.25 99 SER A CA 1
ATOM 749 C C . SER A 1 99 ? -10.154 4.357 1.716 1.00 88.25 99 SER A C 1
ATOM 751 O O . SER A 1 99 ? -11.110 4.282 0.945 1.00 88.25 99 SER A O 1
ATOM 753 N N . VAL A 1 100 ? -9.838 3.385 2.569 1.00 86.44 100 VAL A N 1
ATOM 754 C CA . VAL A 1 100 ? -10.573 2.119 2.711 1.00 86.44 100 VAL A CA 1
ATOM 755 C C . VAL A 1 100 ? -11.005 1.895 4.154 1.00 86.44 100 VAL A C 1
ATOM 757 O O . VAL A 1 100 ? -10.354 2.351 5.097 1.00 86.44 100 VAL A O 1
ATOM 760 N N . GLY A 1 101 ? -12.102 1.162 4.328 1.00 85.75 101 GLY A N 1
ATOM 761 C CA . GLY A 1 101 ? -12.720 0.936 5.629 1.00 85.75 101 GLY A CA 1
ATOM 762 C C . GLY A 1 101 ? -13.731 2.026 6.031 1.00 85.75 101 GLY A C 1
ATOM 763 O O . GLY A 1 101 ? -14.057 2.905 5.231 1.00 85.75 101 GLY A O 1
ATOM 764 N N . PRO A 1 102 ? -14.271 1.951 7.260 1.00 87.12 102 PRO A N 1
ATOM 765 C CA . PRO A 1 102 ? -13.924 0.972 8.276 1.00 87.12 102 PRO A CA 1
ATOM 766 C C . PRO A 1 102 ? -14.562 -0.387 7.980 1.00 87.12 102 PRO A C 1
ATOM 768 O O . PRO A 1 102 ? -15.692 -0.461 7.505 1.00 87.12 102 PRO A O 1
ATOM 771 N N . PHE A 1 103 ? -13.834 -1.462 8.271 1.00 84.69 103 PHE A N 1
ATOM 772 C CA . PHE A 1 103 ? -14.345 -2.829 8.159 1.00 84.69 103 PHE A CA 1
ATOM 773 C C . PHE A 1 103 ? -14.816 -3.347 9.521 1.00 84.69 103 PHE A C 1
ATOM 775 O O . PHE A 1 103 ? -14.344 -2.889 10.565 1.00 84.69 103 PHE A O 1
ATOM 782 N N . MET A 1 104 ? -15.744 -4.307 9.504 1.00 82.75 104 MET A N 1
ATOM 783 C CA . MET A 1 104 ? -16.245 -4.966 10.720 1.00 82.75 104 MET A CA 1
ATOM 784 C C . MET A 1 104 ? -15.287 -6.038 11.255 1.00 82.75 104 MET A C 1
ATOM 786 O O . MET A 1 104 ? -15.308 -6.327 12.450 1.00 82.75 104 MET A O 1
ATOM 790 N N . ASP A 1 105 ? -14.417 -6.554 10.389 1.00 87.06 105 ASP A N 1
ATOM 791 C CA . ASP A 1 105 ? -13.387 -7.538 10.716 1.00 87.06 105 ASP A CA 1
ATOM 792 C C . ASP A 1 105 ? -11.995 -6.941 10.532 1.00 87.06 105 ASP A C 1
ATOM 794 O O . ASP A 1 105 ? -11.820 -5.930 9.844 1.00 87.06 105 ASP A O 1
ATOM 798 N N . ASP A 1 106 ? -11.005 -7.605 11.118 1.00 91.31 106 ASP A N 1
ATOM 799 C CA . ASP A 1 106 ? -9.604 -7.308 10.868 1.00 91.31 106 ASP A CA 1
ATOM 800 C C . ASP A 1 106 ? -9.228 -7.678 9.427 1.00 91.31 106 ASP A C 1
ATOM 802 O O . ASP A 1 106 ? -9.568 -8.747 8.916 1.00 91.31 106 ASP A O 1
ATOM 806 N N . ARG A 1 107 ? -8.527 -6.762 8.765 1.00 95.19 107 ARG A N 1
ATOM 807 C CA . ARG A 1 107 ? -8.076 -6.871 7.378 1.00 95.19 107 ARG A CA 1
ATOM 808 C C . ARG A 1 107 ? -6.599 -6.509 7.293 1.00 95.19 107 ARG A C 1
ATOM 810 O O . ARG A 1 107 ? -5.967 -6.122 8.280 1.00 95.19 107 ARG A O 1
ATOM 817 N N . TYR A 1 108 ? -6.053 -6.576 6.090 1.00 97.00 108 TYR A N 1
ATOM 818 C CA . TYR A 1 108 ? -4.736 -6.032 5.790 1.00 97.00 108 TYR A CA 1
ATOM 819 C C . TYR A 1 108 ? -4.767 -5.192 4.521 1.00 97.00 108 TYR A C 1
ATOM 821 O O . TYR A 1 108 ? -5.632 -5.369 3.667 1.00 97.00 108 TYR A O 1
ATOM 829 N N . ILE A 1 109 ? -3.790 -4.301 4.386 1.00 97.44 109 ILE A N 1
ATOM 830 C CA . ILE A 1 109 ? -3.451 -3.644 3.127 1.00 97.44 109 ILE A CA 1
ATOM 831 C C . ILE A 1 109 ? -2.120 -4.225 2.665 1.00 97.44 109 ILE A C 1
ATOM 833 O O . ILE A 1 109 ? -1.121 -4.094 3.367 1.00 97.44 109 ILE A O 1
ATOM 837 N N . ALA A 1 110 ? -2.098 -4.861 1.501 1.00 97.62 110 ALA A N 1
ATOM 838 C CA . ALA A 1 110 ? -0.871 -5.290 0.845 1.00 97.62 110 ALA A CA 1
ATOM 839 C C . ALA A 1 110 ? -0.453 -4.268 -0.210 1.00 97.62 110 ALA A C 1
ATOM 841 O O . ALA A 1 110 ? -1.279 -3.828 -1.009 1.00 97.62 110 ALA A O 1
ATOM 842 N N . VAL A 1 111 ? 0.828 -3.909 -0.218 1.00 97.94 111 VAL A N 1
ATOM 843 C CA . VAL A 1 111 ? 1.421 -2.989 -1.192 1.00 97.94 111 VAL A CA 1
ATOM 844 C C . VAL A 1 111 ? 2.522 -3.708 -1.963 1.00 97.94 111 VAL A C 1
ATOM 846 O O . VAL A 1 111 ? 3.485 -4.187 -1.362 1.00 97.94 111 VAL A O 1
ATOM 849 N N . LEU A 1 112 ? 2.377 -3.753 -3.287 1.00 97.00 112 LEU A N 1
ATOM 850 C CA . LEU A 1 112 ? 3.381 -4.227 -4.239 1.00 97.00 112 LEU A CA 1
ATOM 851 C C . LEU A 1 112 ? 3.975 -3.017 -4.962 1.00 97.00 112 LEU A C 1
ATOM 853 O O . LEU A 1 112 ? 3.261 -2.365 -5.720 1.00 97.00 112 LEU A O 1
ATOM 857 N N . ALA A 1 113 ? 5.251 -2.716 -4.737 1.00 95.56 113 ALA A N 1
ATOM 858 C CA . ALA A 1 113 ? 5.957 -1.678 -5.484 1.00 95.56 113 ALA A CA 1
ATOM 859 C C . ALA A 1 113 ? 6.510 -2.244 -6.797 1.00 95.56 113 ALA A C 1
ATOM 861 O O . ALA A 1 113 ? 6.937 -3.399 -6.848 1.00 95.56 113 ALA A O 1
ATOM 862 N N . THR A 1 114 ? 6.494 -1.436 -7.852 1.00 94.50 114 THR A N 1
ATOM 863 C CA . THR A 1 114 ? 6.932 -1.838 -9.192 1.00 94.50 114 THR A CA 1
ATOM 864 C C . THR A 1 114 ? 7.619 -0.694 -9.925 1.00 94.50 114 THR A C 1
ATOM 866 O O . THR A 1 114 ? 7.281 0.471 -9.714 1.00 94.50 114 THR A O 1
ATOM 869 N N . HIS A 1 115 ? 8.503 -1.024 -10.856 1.00 93.25 115 HIS A N 1
ATOM 870 C CA . HIS A 1 115 ? 9.164 -0.066 -11.733 1.00 93.25 115 HIS A CA 1
ATOM 871 C C . HIS A 1 115 ? 9.187 -0.567 -13.177 1.00 93.25 115 HIS A C 1
ATOM 873 O O . HIS A 1 115 ? 8.960 -1.746 -13.443 1.00 93.25 115 HIS A O 1
ATOM 879 N N . GLN A 1 116 ? 9.462 0.332 -14.117 1.00 92.12 116 GLN A N 1
ATOM 880 C CA . GLN A 1 116 ? 9.695 -0.000 -15.522 1.00 92.12 116 GLN A CA 1
ATOM 881 C C . GLN A 1 116 ? 10.926 0.758 -16.012 1.00 92.12 116 GLN A C 1
ATOM 883 O O . GLN A 1 116 ? 10.954 1.997 -15.990 1.00 92.12 116 GLN A O 1
ATOM 888 N N . LYS A 1 117 ? 11.946 0.015 -16.454 1.00 90.19 117 LYS A N 1
ATOM 889 C CA . LYS A 1 117 ? 13.191 0.602 -16.954 1.00 90.19 117 LYS A CA 1
ATOM 890 C C . LYS A 1 117 ? 12.987 1.174 -18.360 1.00 90.19 117 LYS A C 1
ATOM 892 O O . LYS A 1 117 ? 12.071 0.761 -19.078 1.00 90.19 117 LYS A O 1
ATOM 897 N N . PRO A 1 118 ? 13.830 2.125 -18.795 1.00 87.25 118 PRO A N 1
ATOM 898 C CA . PRO A 1 118 ? 13.782 2.625 -20.160 1.00 87.25 118 PRO A CA 1
ATOM 899 C C . PRO A 1 118 ? 13.959 1.489 -21.176 1.00 87.25 118 PRO A C 1
ATOM 901 O O . PRO A 1 118 ? 14.980 0.809 -21.174 1.00 87.25 118 PRO A O 1
ATOM 904 N N . GLY A 1 119 ? 12.976 1.315 -22.060 1.00 87.94 119 GLY A N 1
ATOM 905 C CA . GLY A 1 119 ? 12.983 0.269 -23.089 1.00 87.94 119 GLY A CA 1
ATOM 906 C C . GLY A 1 119 ? 12.231 -1.010 -22.713 1.00 87.94 119 GLY A C 1
ATOM 907 O O . GLY A 1 119 ? 11.931 -1.792 -23.613 1.00 87.94 119 GLY A O 1
ATOM 908 N N . ASP A 1 120 ? 11.860 -1.188 -21.443 1.00 89.38 120 ASP A N 1
ATOM 909 C CA . ASP A 1 120 ? 10.989 -2.287 -21.026 1.00 89.38 120 ASP A CA 1
ATOM 910 C C . ASP A 1 120 ? 9.535 -1.999 -21.418 1.00 89.38 120 ASP A C 1
ATOM 912 O O . ASP A 1 120 ? 9.120 -0.844 -21.540 1.00 89.38 120 ASP A O 1
ATOM 916 N N . ASP A 1 121 ? 8.731 -3.047 -21.586 1.00 88.12 121 ASP A N 1
ATOM 917 C CA . ASP A 1 121 ? 7.304 -2.964 -21.920 1.00 88.12 121 ASP A CA 1
ATOM 918 C C . ASP A 1 121 ? 6.385 -3.175 -20.705 1.00 88.12 121 ASP A C 1
ATOM 920 O O . ASP A 1 121 ? 5.171 -2.967 -20.796 1.00 88.12 121 ASP A O 1
ATOM 924 N N . LYS A 1 122 ? 6.948 -3.594 -19.566 1.00 87.50 122 LYS A N 1
ATOM 925 C CA . LYS A 1 122 ? 6.199 -4.049 -18.392 1.00 87.50 122 LYS A CA 1
ATOM 926 C C . LYS A 1 122 ? 6.760 -3.482 -17.099 1.00 87.50 122 LYS A C 1
ATOM 928 O O . LYS A 1 122 ? 7.958 -3.264 -16.957 1.00 87.50 122 LYS A O 1
ATOM 933 N N . LEU A 1 123 ? 5.857 -3.311 -16.138 1.00 88.75 123 LEU A N 1
ATOM 934 C CA . LEU A 1 123 ? 6.205 -3.080 -14.744 1.00 88.75 123 LEU A CA 1
ATOM 935 C C . LEU A 1 123 ? 6.680 -4.396 -14.119 1.00 88.75 123 LEU A C 1
ATOM 937 O O . LEU A 1 123 ? 5.998 -5.418 -14.229 1.00 88.75 123 LEU A O 1
ATOM 941 N N . VAL A 1 124 ? 7.822 -4.354 -13.443 1.00 91.62 124 VAL A N 1
ATOM 942 C CA . VAL A 1 124 ? 8.386 -5.468 -12.673 1.00 91.62 124 VAL A CA 1
ATOM 943 C C . VAL A 1 124 ? 8.456 -5.099 -11.188 1.00 91.62 124 VAL A C 1
ATOM 945 O O . VAL A 1 124 ? 8.495 -3.910 -10.868 1.00 91.62 124 VAL A O 1
ATOM 948 N N . PRO A 1 125 ? 8.447 -6.073 -10.261 1.00 93.69 125 PRO A N 1
ATOM 949 C CA . PRO A 1 125 ? 8.539 -5.788 -8.832 1.00 93.69 125 PRO A CA 1
ATOM 950 C C . PRO A 1 125 ? 9.823 -5.038 -8.448 1.00 93.69 125 PRO A C 1
ATOM 952 O O . PRO A 1 125 ? 10.911 -5.380 -8.909 1.00 93.69 125 PRO A O 1
ATOM 955 N N . SER A 1 126 ? 9.680 -4.048 -7.570 1.00 94.25 126 SER A N 1
ATOM 956 C CA . SER A 1 126 ? 10.785 -3.360 -6.888 1.00 94.25 126 SER A CA 1
ATOM 957 C C . SER A 1 126 ? 11.053 -4.011 -5.529 1.00 94.25 126 SER A C 1
ATOM 959 O O . SER A 1 126 ? 10.138 -4.588 -4.938 1.00 94.25 126 SER A O 1
ATOM 961 N N . ASP A 1 127 ? 12.273 -3.892 -5.002 1.00 94.56 127 ASP A N 1
ATOM 962 C CA . ASP A 1 127 ? 12.616 -4.408 -3.670 1.00 94.56 127 ASP A CA 1
ATOM 963 C C . ASP A 1 127 ? 12.147 -3.434 -2.569 1.00 94.56 127 ASP A C 1
ATOM 965 O O . ASP A 1 127 ? 12.603 -2.287 -2.538 1.00 94.56 127 ASP A O 1
ATOM 969 N N . PRO A 1 128 ? 11.231 -3.826 -1.662 1.00 95.25 128 PRO A N 1
ATOM 970 C CA . PRO A 1 128 ? 10.698 -2.917 -0.660 1.00 95.25 128 PRO A CA 1
ATOM 971 C C . PRO A 1 128 ? 11.433 -3.013 0.687 1.00 95.25 128 PRO A C 1
ATOM 973 O O . PRO A 1 128 ? 11.582 -4.077 1.290 1.00 95.25 128 PRO A O 1
ATOM 976 N N . LYS A 1 129 ? 11.738 -1.854 1.267 1.00 93.19 129 LYS A N 1
ATOM 977 C CA . LYS A 1 129 ? 12.011 -1.678 2.700 1.00 93.19 129 LYS A CA 1
ATOM 978 C C . LYS A 1 129 ? 10.890 -0.880 3.341 1.00 93.19 129 LYS A C 1
ATOM 980 O O . LYS A 1 129 ? 10.244 -0.067 2.693 1.00 93.19 129 LYS A O 1
ATOM 985 N N . PHE A 1 130 ? 10.651 -1.080 4.633 1.00 92.50 130 PHE A N 1
ATOM 986 C CA . PHE A 1 130 ? 9.616 -0.323 5.330 1.00 92.50 130 PHE A CA 1
ATOM 987 C C . PHE A 1 130 ? 9.989 0.018 6.766 1.00 92.50 130 PHE A C 1
ATOM 989 O O . PHE A 1 130 ? 10.744 -0.685 7.438 1.00 92.50 130 PHE A O 1
ATOM 996 N N . GLN A 1 131 ? 9.417 1.119 7.236 1.00 88.75 131 GLN A N 1
ATOM 997 C CA . GLN A 1 131 ? 9.465 1.575 8.619 1.00 88.75 131 GLN A CA 1
ATOM 998 C C . GLN A 1 131 ? 8.052 1.949 9.047 1.00 88.75 131 GLN A C 1
ATOM 1000 O O . GLN A 1 131 ? 7.240 2.365 8.222 1.00 88.75 131 GLN A O 1
ATOM 1005 N N . TYR A 1 132 ? 7.742 1.814 10.333 1.00 88.56 132 TYR A N 1
ATOM 1006 C CA . TYR A 1 132 ? 6.436 2.207 10.843 1.00 88.56 132 TYR A CA 1
ATOM 1007 C C . TYR A 1 132 ? 6.543 2.970 12.158 1.00 88.56 132 TYR A C 1
ATOM 1009 O O . TYR A 1 132 ? 7.430 2.724 12.979 1.00 88.56 132 TYR A O 1
ATOM 1017 N N . HIS A 1 133 ? 5.609 3.896 12.356 1.00 83.94 133 HIS A N 1
ATOM 1018 C CA . HIS A 1 133 ? 5.555 4.783 13.507 1.00 83.94 133 HIS A CA 1
ATOM 1019 C C . HIS A 1 133 ? 4.132 4.887 14.039 1.00 83.94 133 HIS A C 1
ATOM 1021 O O . HIS A 1 133 ? 3.182 5.099 13.288 1.00 83.94 133 HIS A O 1
ATOM 1027 N N . SER A 1 134 ? 3.993 4.778 15.357 1.00 82.38 134 SER A N 1
ATOM 1028 C CA . SER A 1 134 ? 2.717 4.946 16.046 1.00 82.38 134 SER A CA 1
ATOM 1029 C C . SER A 1 134 ? 2.602 6.357 16.604 1.00 82.38 134 SER A C 1
ATOM 1031 O O . SER A 1 134 ? 3.445 6.793 17.388 1.00 82.38 134 SER A O 1
ATOM 1033 N N . PHE A 1 135 ? 1.524 7.047 16.253 1.00 76.94 135 PHE A N 1
ATOM 1034 C CA . PHE A 1 135 ? 1.221 8.395 16.707 1.00 76.94 135 PHE A CA 1
ATOM 1035 C C . PHE A 1 135 ? 0.113 8.371 17.749 1.00 76.94 135 PHE A C 1
ATOM 1037 O O . PHE A 1 135 ? -0.971 7.815 17.557 1.00 76.94 135 PHE A O 1
ATOM 1044 N N . LYS A 1 136 ? 0.395 9.026 18.865 1.00 75.50 136 LYS A N 1
ATOM 1045 C CA . LYS A 1 136 ? -0.521 9.251 19.974 1.00 75.50 136 LYS A CA 1
ATOM 1046 C C . LYS A 1 136 ? -1.030 10.682 19.863 1.00 75.50 136 LYS A C 1
ATOM 1048 O O . LYS A 1 136 ? -0.264 11.616 20.071 1.00 75.50 136 LYS A O 1
ATOM 1053 N N . ILE A 1 137 ? -2.288 10.858 19.461 1.00 63.19 137 ILE A N 1
ATOM 1054 C CA . ILE A 1 137 ? -2.893 12.186 19.286 1.00 63.19 137 ILE A CA 1
ATOM 1055 C C . ILE A 1 137 ? -4.006 12.322 20.318 1.00 63.19 137 ILE A C 1
ATOM 1057 O O . ILE A 1 137 ? -4.987 11.584 20.263 1.00 63.19 137 ILE A O 1
ATOM 1061 N N . GLY A 1 138 ? -3.840 13.237 21.274 1.00 58.53 138 GLY A N 1
ATOM 1062 C CA . GLY A 1 138 ? -4.824 13.517 22.329 1.00 58.53 138 GLY A CA 1
ATOM 1063 C C . GLY A 1 138 ? -4.930 12.466 23.446 1.00 58.53 138 GLY A C 1
ATOM 1064 O O . GLY A 1 138 ? -5.440 12.787 24.514 1.00 58.53 138 GLY A O 1
ATOM 1065 N N . SER A 1 139 ? -4.425 11.245 23.245 1.00 62.41 139 SER A N 1
ATOM 1066 C CA . SER A 1 139 ? -4.297 10.207 24.275 1.00 62.41 139 SER A CA 1
ATOM 1067 C C . SER A 1 139 ? -2.832 9.826 24.459 1.00 62.41 139 SER A C 1
ATOM 1069 O O . SER A 1 139 ? -2.165 9.477 23.493 1.00 62.41 139 SER A O 1
ATOM 1071 N N . GLU A 1 140 ? -2.331 9.834 25.695 1.00 59.94 140 GLU A N 1
ATOM 1072 C CA . GLU A 1 140 ? -0.960 9.392 26.001 1.00 59.94 140 GLU A CA 1
ATOM 1073 C C . GLU A 1 140 ? -0.805 7.862 25.992 1.00 59.94 140 GLU A C 1
ATOM 1075 O O . GLU A 1 140 ? 0.307 7.332 25.886 1.00 59.94 140 GLU A O 1
ATOM 1080 N N . THR A 1 141 ? -1.913 7.126 26.084 1.00 62.72 141 THR A N 1
ATOM 1081 C CA . THR A 1 141 ? -1.902 5.676 26.317 1.00 62.72 141 THR A CA 1
ATOM 1082 C C . THR A 1 141 ? -2.334 4.866 25.104 1.00 62.72 141 THR A C 1
ATOM 1084 O O . THR A 1 141 ? -1.851 3.747 24.938 1.00 62.72 141 THR A O 1
ATOM 1087 N N . LYS A 1 142 ? -3.171 5.419 24.217 1.00 66.75 142 LYS A N 1
ATOM 1088 C CA . LYS A 1 142 ? -3.647 4.719 23.018 1.00 66.75 142 LYS A CA 1
ATOM 1089 C C . LYS A 1 142 ? -3.176 5.436 21.752 1.00 66.75 142 LYS A C 1
ATOM 1091 O O . LYS A 1 142 ? -3.411 6.636 21.623 1.00 66.75 142 LYS A O 1
ATOM 1096 N N . PRO A 1 143 ? -2.510 4.735 20.818 1.00 65.56 143 PRO A N 1
ATOM 1097 C CA . PRO A 1 143 ? -2.217 5.321 19.523 1.00 65.56 143 PRO A CA 1
ATOM 1098 C C . PRO A 1 143 ? -3.526 5.620 18.799 1.00 65.56 143 PRO A C 1
ATOM 1100 O O . PRO A 1 143 ? -4.495 4.867 18.884 1.00 65.56 143 PRO A O 1
ATOM 1103 N N . THR A 1 144 ? -3.531 6.742 18.098 1.00 71.88 144 THR A N 1
ATOM 1104 C CA . THR A 1 144 ? -4.666 7.231 17.308 1.00 71.88 144 THR A CA 1
ATOM 1105 C C . THR A 1 144 ? -4.466 6.910 15.830 1.00 71.88 144 THR A C 1
ATOM 1107 O O . THR A 1 144 ? -5.435 6.750 15.085 1.00 71.88 144 THR A O 1
ATOM 1110 N N . MET A 1 145 ? -3.200 6.790 15.423 1.00 81.12 145 MET A N 1
ATOM 1111 C CA . MET A 1 145 ? -2.771 6.512 14.063 1.00 81.12 145 MET A CA 1
ATOM 1112 C C . MET A 1 145 ? -1.480 5.693 14.074 1.00 81.12 145 MET A C 1
ATOM 1114 O O . MET A 1 145 ? -0.619 5.904 14.927 1.00 81.12 145 MET A O 1
ATOM 1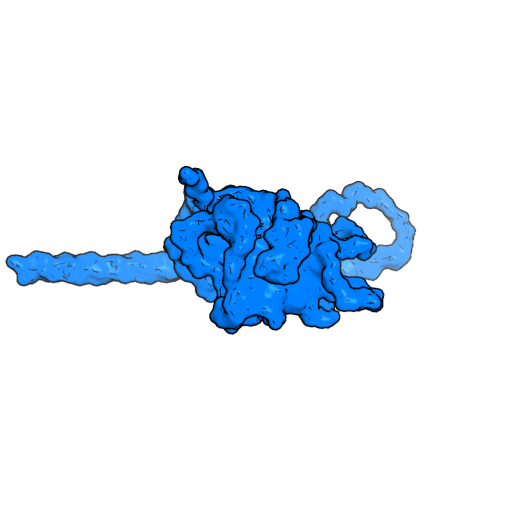118 N N . VAL A 1 146 ? -1.320 4.806 13.102 1.00 87.06 146 VAL A N 1
ATOM 1119 C CA . VAL A 1 146 ? -0.033 4.200 12.749 1.00 87.06 146 VAL A CA 1
ATOM 1120 C C . VAL A 1 146 ? 0.266 4.532 11.300 1.00 87.06 146 VAL A C 1
ATOM 1122 O O . VAL A 1 146 ? -0.616 4.446 10.455 1.00 87.06 146 VAL A O 1
ATOM 1125 N N . PHE A 1 147 ? 1.495 4.938 11.014 1.00 89.12 147 PHE A N 1
ATOM 1126 C CA . PHE A 1 147 ? 1.963 5.210 9.663 1.00 89.12 147 PHE A CA 1
ATOM 1127 C C . PHE A 1 147 ? 3.045 4.208 9.296 1.00 89.12 147 PHE A C 1
ATOM 1129 O O . PHE A 1 147 ? 4.011 4.065 10.041 1.00 89.12 147 PHE A O 1
ATOM 1136 N N . THR A 1 148 ? 2.895 3.553 8.153 1.00 93.12 148 THR A N 1
ATOM 1137 C CA . THR A 1 148 ? 3.928 2.726 7.533 1.00 93.12 148 THR A CA 1
ATOM 1138 C C . THR A 1 148 ? 4.423 3.437 6.285 1.00 93.12 148 THR A C 1
ATOM 1140 O O . THR A 1 148 ? 3.632 3.770 5.407 1.00 93.12 148 THR A O 1
ATOM 1143 N N . MET A 1 149 ? 5.728 3.667 6.219 1.00 93.19 149 MET A N 1
ATOM 1144 C CA . MET A 1 149 ? 6.421 4.184 5.048 1.00 93.19 149 MET A CA 1
ATOM 1145 C C . MET A 1 149 ? 7.137 3.027 4.366 1.00 93.19 149 MET A C 1
ATOM 1147 O O . MET A 1 149 ? 7.902 2.315 5.017 1.00 93.19 149 MET A O 1
ATOM 1151 N N . ILE A 1 150 ? 6.876 2.845 3.078 1.00 95.06 150 ILE A N 1
ATOM 1152 C CA . ILE A 1 150 ? 7.468 1.813 2.234 1.00 95.06 150 ILE A CA 1
ATOM 1153 C C . ILE A 1 150 ? 8.326 2.518 1.194 1.00 95.06 150 ILE A C 1
ATOM 1155 O O . ILE A 1 150 ? 7.834 3.361 0.455 1.00 95.06 150 ILE A O 1
ATOM 1159 N N . ASN A 1 151 ? 9.592 2.154 1.161 1.00 92.81 151 ASN A N 1
ATOM 1160 C CA . ASN A 1 151 ? 10.637 2.696 0.317 1.00 92.81 151 ASN A CA 1
ATOM 1161 C C . ASN A 1 151 ? 11.074 1.587 -0.638 1.00 92.81 151 ASN A C 1
ATOM 1163 O O . ASN A 1 151 ? 11.497 0.529 -0.170 1.00 92.81 151 ASN A O 1
ATOM 1167 N N . ALA A 1 152 ? 10.921 1.794 -1.940 1.00 93.00 152 ALA A N 1
ATOM 1168 C CA . ALA A 1 152 ? 11.195 0.780 -2.948 1.00 93.00 152 ALA A CA 1
ATOM 1169 C C . ALA A 1 152 ? 12.452 1.114 -3.755 1.00 93.00 152 ALA A C 1
ATOM 1171 O O . ALA A 1 152 ? 12.692 2.286 -4.040 1.00 93.00 152 ALA A O 1
ATOM 1172 N N . GLU A 1 153 ? 13.195 0.067 -4.110 1.00 92.69 153 GLU A N 1
ATOM 1173 C CA . GLU A 1 153 ? 14.411 0.101 -4.924 1.00 92.69 153 GLU A CA 1
ATOM 1174 C C . GLU A 1 153 ? 14.177 -0.586 -6.280 1.00 92.69 153 GLU A C 1
ATOM 1176 O O . GLU A 1 153 ? 13.657 -1.710 -6.332 1.00 92.69 153 GLU A O 1
ATOM 1181 N N . ASP A 1 154 ? 14.553 0.076 -7.372 1.00 89.69 154 ASP A N 1
ATOM 1182 C CA . ASP A 1 154 ? 14.411 -0.414 -8.748 1.00 89.69 154 ASP A CA 1
ATOM 1183 C C . ASP A 1 154 ? 15.671 -1.112 -9.309 1.00 89.69 154 ASP A C 1
ATOM 1185 O O . ASP A 1 154 ? 15.655 -1.719 -10.392 1.00 89.69 154 ASP A O 1
ATOM 1189 N N . GLY A 1 155 ? 16.759 -1.106 -8.536 1.00 90.50 155 GLY A N 1
ATOM 1190 C CA . GLY A 1 155 ? 18.020 -1.762 -8.862 1.00 90.50 155 GLY A CA 1
ATOM 1191 C C . GLY A 1 155 ? 18.894 -0.946 -9.812 1.00 90.50 155 GLY A C 1
ATOM 1192 O O . GLY A 1 155 ? 19.830 -1.502 -10.398 1.00 90.50 155 GLY A O 1
ATOM 1193 N N . GLY A 1 156 ? 18.576 0.335 -10.017 1.00 86.69 156 GLY A N 1
ATOM 1194 C CA . GLY A 1 156 ? 19.508 1.323 -10.546 1.00 86.69 156 GLY A CA 1
ATOM 1195 C C . GLY A 1 156 ? 20.632 1.626 -9.554 1.00 86.69 156 GLY A C 1
ATOM 1196 O O . GLY A 1 156 ? 21.786 1.759 -9.977 1.00 86.69 156 GLY A O 1
ATOM 1197 N N . ASP A 1 157 ? 20.321 1.648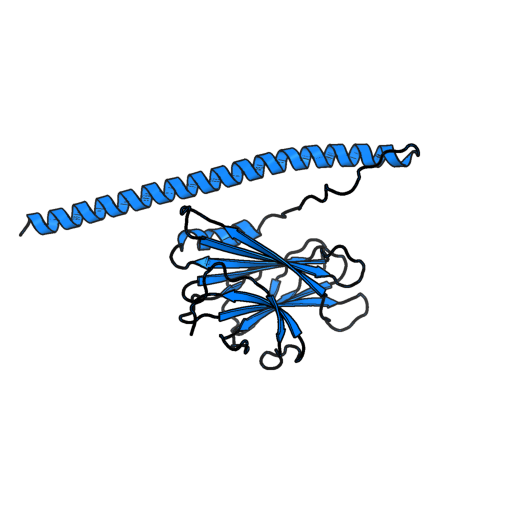 -8.254 1.00 87.69 157 ASP A N 1
ATOM 1198 C CA . ASP A 1 157 ? 21.301 1.754 -7.178 1.00 87.69 157 ASP A CA 1
ATOM 1199 C C . ASP A 1 157 ? 20.894 0.960 -5.912 1.00 87.69 157 ASP A C 1
ATOM 1201 O O . ASP A 1 157 ? 20.688 -0.255 -5.986 1.00 87.69 157 ASP A O 1
ATOM 1205 N N . SER A 1 158 ? 20.992 1.543 -4.716 1.00 89.38 158 SER A N 1
ATOM 1206 C CA . SER A 1 158 ? 20.738 0.874 -3.430 1.00 89.38 158 SER A CA 1
ATOM 1207 C C . SER A 1 158 ? 20.333 1.850 -2.322 1.00 89.38 158 SER A C 1
ATOM 1209 O O . SER A 1 158 ? 20.534 1.552 -1.133 1.00 89.38 158 SER A O 1
ATOM 1211 N N . ASP A 1 159 ? 19.829 3.033 -2.667 1.00 85.81 159 ASP A N 1
ATOM 1212 C CA . ASP A 1 159 ? 19.451 4.047 -1.685 1.00 85.81 159 ASP A CA 1
ATOM 1213 C C . ASP A 1 159 ? 17.989 3.945 -1.217 1.00 85.81 159 ASP A C 1
ATOM 1215 O O . ASP A 1 159 ? 17.640 4.527 -0.178 1.00 85.81 159 ASP A O 1
ATOM 1219 N N . TYR A 1 160 ? 17.183 3.104 -1.885 1.00 89.31 160 TYR A N 1
ATOM 1220 C CA . TYR A 1 160 ? 15.779 2.838 -1.566 1.00 89.31 160 TYR A CA 1
ATOM 1221 C C . TYR A 1 160 ? 14.948 4.117 -1.506 1.00 89.31 160 TYR A C 1
ATOM 1223 O O . TYR A 1 160 ? 14.158 4.321 -0.577 1.00 89.31 160 TYR A O 1
ATOM 1231 N N . HIS A 1 161 ? 15.120 5.008 -2.472 1.00 86.06 161 HIS A N 1
ATOM 1232 C CA . HIS A 1 161 ? 14.258 6.170 -2.587 1.00 86.06 161 HIS A CA 1
ATOM 1233 C C . HIS A 1 161 ? 13.602 6.303 -3.954 1.00 86.06 161 HIS A C 1
ATOM 1235 O O . HIS A 1 161 ? 13.160 7.397 -4.284 1.00 86.06 161 HIS A O 1
ATOM 1241 N N . ASP A 1 162 ? 13.494 5.245 -4.759 1.00 85.62 162 ASP A N 1
ATOM 1242 C CA . ASP A 1 162 ? 12.923 5.379 -6.101 1.00 85.62 162 ASP A CA 1
ATOM 1243 C C . ASP A 1 162 ? 11.428 5.679 -6.062 1.00 85.62 162 ASP A C 1
ATOM 1245 O O . ASP A 1 162 ? 10.930 6.592 -6.739 1.00 85.62 162 ASP A O 1
ATOM 1249 N N . ALA A 1 163 ? 10.722 4.951 -5.196 1.00 88.50 163 ALA A N 1
ATOM 1250 C CA . ALA A 1 163 ? 9.323 5.171 -4.875 1.00 88.50 163 ALA A CA 1
ATOM 1251 C C . ALA A 1 163 ? 9.086 5.112 -3.365 1.00 88.50 163 ALA A C 1
ATOM 1253 O O . ALA A 1 163 ? 9.636 4.268 -2.657 1.00 88.50 163 ALA A O 1
ATOM 1254 N N . VAL A 1 164 ? 8.205 5.987 -2.885 1.00 91.38 164 VAL A N 1
ATOM 1255 C CA . VAL A 1 164 ? 7.786 6.047 -1.485 1.00 91.38 164 VAL A CA 1
ATOM 1256 C C . VAL A 1 164 ? 6.272 5.900 -1.412 1.00 91.38 164 VAL A C 1
ATOM 1258 O O . VAL A 1 164 ? 5.535 6.705 -1.983 1.00 91.38 164 VAL A O 1
ATOM 1261 N N . VAL A 1 165 ? 5.794 4.894 -0.684 1.00 94.12 165 VAL A N 1
ATOM 1262 C CA . VAL A 1 165 ? 4.369 4.644 -0.432 1.00 94.12 165 VAL A CA 1
ATOM 1263 C C . VAL A 1 165 ? 4.080 4.821 1.054 1.00 94.12 165 VAL A C 1
ATOM 1265 O O . VAL A 1 165 ? 4.726 4.219 1.912 1.00 94.12 165 VAL A O 1
ATOM 1268 N N . GLY A 1 166 ? 3.099 5.660 1.368 1.00 91.69 166 GLY A N 1
ATOM 1269 C CA . GLY A 1 166 ? 2.594 5.868 2.716 1.00 91.69 166 GLY A CA 1
ATOM 1270 C C . GLY A 1 166 ? 1.292 5.109 2.936 1.00 91.69 166 GLY A C 1
ATOM 1271 O O . GLY A 1 166 ? 0.350 5.247 2.156 1.00 91.69 166 GLY A O 1
ATOM 1272 N N . VAL A 1 167 ? 1.221 4.350 4.030 1.00 94.38 167 VAL A N 1
ATOM 1273 C CA . VAL A 1 167 ? -0.005 3.701 4.508 1.00 94.38 167 VAL A CA 1
ATOM 1274 C C . VAL A 1 167 ? -0.285 4.163 5.933 1.00 94.38 167 VAL A C 1
ATOM 1276 O O . VAL A 1 167 ? 0.428 3.796 6.867 1.00 94.38 167 VAL A O 1
ATOM 1279 N N . ALA A 1 168 ? -1.322 4.977 6.118 1.00 89.69 168 ALA A N 1
ATOM 1280 C CA . ALA A 1 168 ? -1.785 5.409 7.433 1.00 89.69 168 ALA A CA 1
ATOM 1281 C C . ALA A 1 168 ? -3.011 4.599 7.865 1.00 89.69 168 ALA A C 1
ATOM 1283 O O . ALA A 1 168 ? -3.972 4.485 7.113 1.00 89.69 168 ALA A O 1
ATOM 1284 N N . VAL A 1 169 ? -3.009 4.090 9.093 1.00 89.50 169 VAL A N 1
ATOM 1285 C CA . VAL A 1 169 ? -4.136 3.380 9.704 1.00 89.50 169 VAL A CA 1
ATOM 1286 C C . VAL A 1 169 ? -4.633 4.186 10.892 1.00 89.50 169 VAL A C 1
ATOM 1288 O O . VAL A 1 169 ? -3.863 4.491 11.803 1.00 89.50 169 VAL A O 1
ATOM 1291 N N . VAL A 1 170 ? -5.910 4.564 10.878 1.00 83.81 170 VAL A N 1
ATOM 1292 C CA . VAL A 1 170 ? -6.498 5.535 11.813 1.00 83.81 170 VAL A CA 1
ATOM 1293 C C . VAL A 1 170 ? -7.740 4.955 12.467 1.00 83.81 170 VAL A C 1
ATOM 1295 O O . VAL A 1 170 ? -8.617 4.419 11.794 1.00 83.81 170 VAL A O 1
ATOM 1298 N N . SER A 1 171 ? -7.861 5.097 13.785 1.00 76.19 171 SER A N 1
ATOM 1299 C CA . SER A 1 171 ? -9.064 4.656 14.499 1.00 76.19 171 SER A CA 1
ATOM 1300 C C . SER A 1 171 ? -10.309 5.444 14.066 1.00 76.19 171 SER A C 1
ATOM 1302 O O . SER A 1 171 ? -10.289 6.677 14.052 1.00 76.19 171 SER A O 1
ATOM 1304 N N . SER A 1 172 ? -11.420 4.745 13.787 1.00 65.50 172 SER A N 1
ATOM 1305 C CA . SER A 1 172 ? -12.702 5.364 13.407 1.00 65.50 172 SER A CA 1
ATOM 1306 C C . SER A 1 172 ? -13.313 6.234 14.509 1.00 65.50 172 SER A C 1
ATOM 1308 O O . SER A 1 172 ? -14.104 7.128 14.227 1.00 65.50 172 SER A O 1
ATOM 1310 N N . LEU A 1 173 ? -12.897 6.044 15.764 1.00 61.25 173 LEU A N 1
ATOM 1311 C CA . LEU A 1 173 ? -13.311 6.879 16.894 1.00 61.25 173 LEU A CA 1
ATOM 1312 C C . LEU A 1 173 ? -12.721 8.303 16.830 1.00 61.25 173 LEU A C 1
ATOM 1314 O O . LEU A 1 173 ? -13.118 9.166 17.606 1.00 61.25 173 LEU A O 1
ATOM 1318 N N . ASN A 1 174 ? -11.803 8.569 15.890 1.00 53.69 174 ASN A N 1
ATOM 1319 C CA . ASN A 1 174 ? -11.133 9.856 15.694 1.00 53.69 174 ASN A CA 1
ATOM 1320 C C . ASN A 1 174 ? -11.431 10.471 14.310 1.00 53.69 174 ASN A C 1
ATOM 1322 O O . ASN A 1 174 ? -10.532 10.965 13.627 1.00 53.69 174 ASN A O 1
ATOM 1326 N N . LEU A 1 175 ? -12.710 10.481 13.907 1.00 45.03 175 LEU A N 1
ATOM 1327 C CA . LEU A 1 175 ? -13.210 11.007 12.619 1.00 45.03 175 LEU A CA 1
ATOM 1328 C C . LEU A 1 175 ? -12.713 12.423 12.258 1.00 45.03 175 LEU A C 1
ATOM 1330 O O . LEU A 1 175 ? -12.552 12.730 11.079 1.00 45.03 175 LEU A O 1
ATOM 1334 N N . ASN A 1 176 ? -12.398 13.270 13.244 1.00 41.38 176 ASN A N 1
ATOM 1335 C CA . ASN A 1 176 ? -11.886 14.625 13.002 1.00 41.38 176 ASN A CA 1
ATOM 1336 C C . ASN A 1 176 ? -10.481 14.656 12.361 1.00 41.38 176 ASN A C 1
ATOM 1338 O O . ASN A 1 176 ? -10.119 15.663 11.759 1.00 41.38 176 ASN A O 1
ATOM 1342 N N . VAL A 1 177 ? -9.692 13.577 12.453 1.00 43.66 177 VAL A N 1
ATOM 1343 C CA . VAL A 1 177 ? -8.351 13.477 11.834 1.00 43.66 177 VAL A CA 1
ATOM 1344 C C . VAL A 1 177 ? -8.445 13.128 10.341 1.00 43.66 177 VAL A C 1
ATOM 1346 O O . VAL A 1 177 ? -7.611 13.556 9.543 1.00 43.66 177 VAL A O 1
ATOM 1349 N N . ILE A 1 178 ? -9.499 12.410 9.941 1.00 42.66 178 ILE A N 1
ATOM 1350 C CA . ILE A 1 178 ? -9.684 11.878 8.580 1.00 42.66 178 ILE A CA 1
ATOM 1351 C C . ILE A 1 178 ? -9.874 13.005 7.554 1.00 42.66 178 ILE A C 1
ATOM 1353 O O . ILE A 1 178 ? -9.375 12.911 6.436 1.00 42.66 178 ILE A O 1
ATOM 1357 N N . ALA A 1 179 ? -10.503 14.116 7.949 1.00 37.66 179 ALA A N 1
ATOM 1358 C CA . ALA A 1 179 ? -10.729 15.266 7.070 1.00 37.66 179 ALA A CA 1
ATOM 1359 C C . ALA A 1 179 ? -9.443 16.027 6.670 1.00 37.66 179 ALA A C 1
ATOM 1361 O O . ALA A 1 179 ? -9.460 16.766 5.688 1.00 37.66 179 ALA A O 1
ATOM 1362 N N . TYR A 1 180 ? -8.330 15.854 7.398 1.00 40.62 180 TYR A N 1
ATOM 1363 C CA . TYR A 1 180 ? -7.087 16.613 7.179 1.00 40.62 180 TYR A CA 1
ATOM 1364 C C . TYR A 1 180 ? -5.942 15.795 6.568 1.00 40.62 180 TYR A C 1
ATOM 1366 O O . TYR A 1 180 ? -4.966 16.376 6.096 1.00 40.62 180 TYR A O 1
ATOM 1374 N N . LEU A 1 181 ? -6.048 14.466 6.522 1.00 43.97 181 LEU A N 1
ATOM 1375 C CA . LEU A 1 181 ? -5.022 13.597 5.930 1.00 43.97 181 LEU A CA 1
ATOM 1376 C C . LEU A 1 181 ? -4.761 13.842 4.433 1.00 43.97 181 LEU A C 1
ATOM 1378 O O . LEU A 1 181 ? -3.586 13.902 4.065 1.00 43.97 181 LEU A O 1
ATOM 1382 N N . PRO A 1 182 ? -5.781 14.098 3.586 1.00 37.66 182 PRO A N 1
ATOM 1383 C CA . PRO A 1 182 ? -5.546 14.451 2.188 1.00 37.66 182 PRO A CA 1
ATOM 1384 C C . PRO A 1 182 ? -4.745 15.746 2.037 1.00 37.66 182 PRO A C 1
ATOM 1386 O O . PRO A 1 182 ? -4.012 15.882 1.071 1.00 37.66 182 PRO A O 1
ATOM 1389 N N . TYR A 1 183 ? -4.828 16.673 3.005 1.00 33.66 183 TYR A N 1
ATOM 1390 C CA . TYR A 1 183 ? -4.055 17.922 3.024 1.00 33.66 183 TYR A CA 1
ATOM 1391 C C . TYR A 1 183 ? -2.612 17.740 3.527 1.00 33.66 183 TYR A C 1
ATOM 1393 O O . TYR A 1 183 ? -1.742 18.545 3.193 1.00 33.66 183 TYR A O 1
ATOM 1401 N N . LEU A 1 184 ? -2.336 16.691 4.309 1.00 35.12 184 LEU A N 1
ATOM 1402 C CA . LEU A 1 184 ? -0.997 16.366 4.821 1.00 35.12 184 LEU A CA 1
ATOM 1403 C C . LEU A 1 184 ? -0.136 15.633 3.784 1.00 35.12 184 LEU A C 1
ATOM 1405 O O . LEU A 1 184 ? 1.070 15.863 3.737 1.00 35.12 184 LEU A O 1
ATOM 1409 N N . ALA A 1 185 ? -0.751 14.860 2.884 1.00 35.72 185 ALA A N 1
ATOM 1410 C CA . ALA A 1 185 ? -0.088 14.274 1.712 1.00 35.72 185 ALA A CA 1
ATOM 1411 C C . ALA A 1 185 ? 0.342 15.330 0.662 1.00 35.72 185 ALA A C 1
ATOM 1413 O O . ALA A 1 185 ? 0.906 14.997 -0.381 1.00 35.72 185 ALA A O 1
ATOM 1414 N N . VAL A 1 186 ? 0.082 16.625 0.916 1.00 29.94 186 VAL A N 1
ATOM 1415 C CA . VAL A 1 186 ? 0.255 17.703 -0.070 1.00 29.94 186 VAL A CA 1
ATOM 1416 C C . VAL A 1 186 ? 1.661 18.320 -0.085 1.00 29.94 186 VAL A C 1
ATOM 1418 O O . VAL A 1 186 ? 1.940 19.145 -0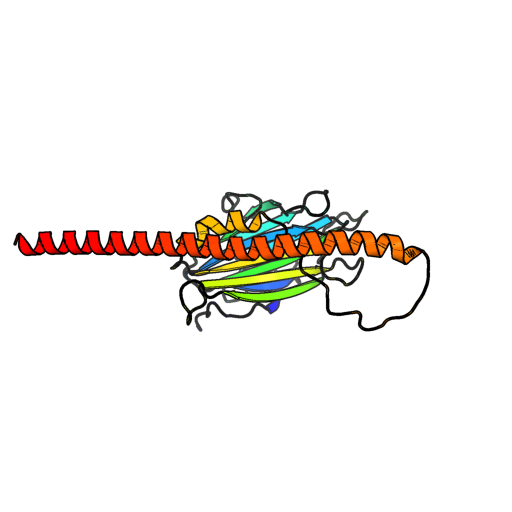.957 1.00 29.94 186 VAL A O 1
ATOM 1421 N N . ARG A 1 187 ? 2.580 17.974 0.828 1.00 28.95 187 ARG A N 1
ATOM 1422 C CA . ARG A 1 187 ? 3.880 18.673 0.911 1.00 28.95 187 ARG A CA 1
ATOM 1423 C C . ARG A 1 187 ? 5.081 17.725 0.969 1.00 28.95 187 ARG A C 1
ATOM 1425 O O . ARG A 1 187 ? 5.039 16.769 1.735 1.00 28.95 187 ARG A O 1
ATOM 1432 N N . PRO A 1 188 ? 6.144 17.999 0.186 1.00 28.03 188 PRO A N 1
ATOM 1433 C CA . PRO A 1 188 ? 7.298 17.116 0.081 1.00 28.03 188 PRO A CA 1
ATOM 1434 C C . PRO A 1 188 ? 8.020 17.056 1.428 1.00 28.03 188 PRO A C 1
ATOM 1436 O O . PRO A 1 188 ? 8.438 18.081 1.969 1.00 28.03 188 PRO A O 1
ATOM 1439 N N . VAL A 1 189 ? 8.148 15.851 1.976 1.00 30.89 189 VAL A N 1
ATOM 1440 C CA . VAL A 1 189 ? 8.957 15.580 3.165 1.00 30.89 189 VAL A CA 1
ATOM 1441 C C . VAL A 1 189 ? 10.336 15.154 2.673 1.00 30.89 189 VAL A C 1
ATOM 1443 O O . VAL A 1 189 ? 10.535 14.011 2.283 1.00 30.89 189 VAL A O 1
ATOM 1446 N N . ALA A 1 190 ? 11.290 16.084 2.661 1.00 30.42 190 ALA A N 1
ATOM 1447 C CA . ALA A 1 190 ? 12.701 15.751 2.490 1.00 30.42 190 ALA A CA 1
ATOM 1448 C C . ALA A 1 190 ? 13.244 15.232 3.832 1.00 30.42 190 ALA A C 1
ATOM 1450 O O . ALA A 1 190 ? 13.259 15.971 4.821 1.00 30.42 190 ALA A O 1
ATOM 1451 N N . PHE A 1 191 ? 13.656 13.963 3.886 1.00 30.44 191 PHE A N 1
ATOM 1452 C CA . PHE A 1 191 ? 14.285 13.370 5.067 1.00 30.44 191 PHE A CA 1
ATOM 1453 C C . PHE A 1 191 ? 15.817 13.460 4.982 1.00 30.44 191 PHE A C 1
ATOM 1455 O O . PHE A 1 191 ? 16.410 13.426 3.908 1.00 30.44 191 PHE A O 1
ATOM 1462 N N . LYS A 1 192 ? 16.451 13.640 6.143 1.00 30.80 192 LYS A N 1
ATOM 1463 C CA . LYS A 1 192 ? 17.832 14.103 6.316 1.00 30.80 192 LYS A CA 1
ATOM 1464 C C . LYS A 1 192 ? 18.811 12.922 6.406 1.00 30.80 192 LYS A C 1
ATOM 1466 O O . LYS A 1 192 ? 18.825 12.213 7.409 1.00 30.80 192 LYS A O 1
ATOM 1471 N N . LEU A 1 193 ? 19.672 12.752 5.402 1.00 28.52 193 LEU A N 1
ATOM 1472 C CA . LEU A 1 193 ? 20.880 11.917 5.463 1.00 28.52 193 LEU A CA 1
ATOM 1473 C C . LEU A 1 193 ? 21.989 12.714 6.166 1.00 28.52 193 LEU A C 1
ATOM 1475 O O . LEU A 1 193 ? 22.708 13.492 5.549 1.00 28.52 193 LEU A O 1
ATOM 1479 N N . SER A 1 194 ? 22.108 12.583 7.487 1.00 32.44 194 SER A N 1
ATOM 1480 C CA . SER A 1 194 ? 23.254 13.144 8.213 1.00 32.44 194 SER A CA 1
ATOM 1481 C C . SER A 1 194 ? 23.671 12.242 9.372 1.00 32.44 194 SER A C 1
ATOM 1483 O O . SER A 1 194 ? 23.522 12.618 10.533 1.00 32.44 194 SER A O 1
ATOM 1485 N N . GLN A 1 195 ? 24.169 11.042 9.060 1.00 29.88 195 GLN A N 1
ATOM 1486 C CA . GLN A 1 195 ? 24.950 10.232 10.010 1.00 29.88 195 GLN A CA 1
ATOM 1487 C C . GLN A 1 195 ? 26.157 9.491 9.407 1.00 29.88 195 GLN A C 1
ATOM 1489 O O . GLN A 1 195 ? 26.834 8.759 10.120 1.00 29.88 195 GLN A O 1
ATOM 1494 N N . LEU A 1 196 ? 26.526 9.743 8.154 1.00 31.80 196 LEU A N 1
ATOM 1495 C CA . LEU A 1 196 ? 27.781 9.251 7.589 1.00 31.80 196 LEU A CA 1
ATOM 1496 C C . LEU A 1 196 ? 28.558 10.448 7.061 1.00 31.80 196 LEU A C 1
ATOM 1498 O O . LEU A 1 196 ? 28.176 11.009 6.049 1.00 31.80 196 LEU A O 1
ATOM 1502 N N . GLU A 1 197 ? 29.556 10.889 7.829 1.00 34.66 197 GLU A N 1
ATOM 1503 C CA . GLU A 1 197 ? 30.838 11.449 7.363 1.00 34.66 197 GLU A CA 1
ATOM 1504 C C . GLU A 1 197 ? 31.570 12.112 8.540 1.00 34.66 197 GLU A C 1
ATOM 1506 O O . GLU A 1 197 ? 31.792 13.320 8.625 1.00 34.66 197 GLU A O 1
ATOM 1511 N N . GLY A 1 198 ? 31.986 11.271 9.486 1.00 30.73 198 GLY A N 1
ATOM 1512 C CA . GLY A 1 198 ? 33.207 11.535 10.227 1.00 30.73 198 GLY A CA 1
ATOM 1513 C C . GLY A 1 198 ? 34.383 11.097 9.362 1.00 30.73 198 GLY A C 1
ATOM 1514 O O . GLY A 1 198 ? 34.695 9.916 9.346 1.00 30.73 198 GLY A O 1
ATOM 1515 N N . ASN A 1 199 ? 34.992 12.020 8.613 1.00 30.56 199 ASN A N 1
ATOM 1516 C CA . ASN A 1 199 ? 36.441 12.067 8.385 1.00 30.56 199 ASN A CA 1
ATOM 1517 C C . ASN A 1 199 ? 36.817 13.250 7.487 1.00 30.56 199 ASN A C 1
ATOM 1519 O O . ASN A 1 199 ? 36.455 13.338 6.319 1.00 30.56 199 ASN A O 1
ATOM 1523 N N . ARG A 1 200 ? 37.600 14.173 8.046 1.00 36.16 200 ARG A N 1
ATOM 1524 C CA . ARG A 1 200 ? 38.269 15.233 7.288 1.00 36.16 200 ARG A CA 1
ATOM 1525 C C . ARG A 1 200 ? 39.499 14.653 6.590 1.00 36.16 200 ARG A C 1
ATOM 1527 O O . ARG A 1 200 ? 40.352 14.112 7.281 1.00 36.16 200 ARG A O 1
ATOM 1534 N N . SER A 1 201 ? 39.706 14.950 5.304 1.00 30.08 201 SER A N 1
ATOM 1535 C CA . SER A 1 201 ? 40.972 15.571 4.866 1.00 30.08 201 SER A CA 1
ATOM 1536 C C . SER A 1 201 ? 40.927 16.189 3.453 1.00 30.08 201 SER A C 1
ATOM 1538 O O . SER A 1 201 ? 40.417 15.626 2.497 1.00 30.08 201 SER A O 1
ATOM 1540 N N . ARG A 1 202 ? 41.449 17.422 3.417 1.00 33.03 202 ARG A N 1
ATOM 1541 C CA . ARG A 1 202 ? 42.131 18.204 2.366 1.00 33.03 202 ARG A CA 1
ATOM 1542 C C . ARG A 1 202 ? 41.977 17.833 0.875 1.00 33.03 202 ARG A C 1
ATOM 1544 O O . ARG A 1 202 ? 42.606 16.907 0.392 1.00 33.03 202 ARG A O 1
ATOM 1551 N N . GLY A 1 203 ? 41.417 18.800 0.134 1.00 31.64 203 GLY A N 1
ATOM 1552 C CA . GLY A 1 203 ? 42.123 19.433 -0.989 1.00 31.64 203 GLY A CA 1
ATOM 1553 C C . GLY A 1 203 ? 41.667 19.067 -2.403 1.00 31.64 203 GLY A C 1
ATOM 1554 O O . GLY A 1 203 ? 42.240 18.183 -3.015 1.00 31.64 203 GLY A O 1
ATOM 1555 N N . SER A 1 204 ? 40.727 19.835 -2.967 1.00 29.62 204 SER A N 1
ATOM 1556 C CA . SER A 1 204 ? 40.678 20.184 -4.401 1.00 29.62 204 SER A CA 1
ATOM 1557 C C . SER A 1 204 ? 39.583 21.237 -4.645 1.00 29.62 204 SER A C 1
ATOM 1559 O O . SER A 1 204 ? 38.613 21.325 -3.888 1.00 29.62 204 SER A O 1
ATOM 1561 N N . ARG A 1 205 ? 39.730 22.051 -5.698 1.00 29.34 205 ARG A N 1
ATOM 1562 C CA . ARG A 1 205 ? 38.870 23.198 -6.073 1.00 29.34 205 ARG A CA 1
ATOM 1563 C C . ARG A 1 205 ? 37.379 22.862 -6.292 1.00 29.34 205 ARG A C 1
ATOM 1565 O O . ARG A 1 205 ? 36.575 23.778 -6.426 1.00 29.34 205 ARG A O 1
ATOM 1572 N N . SER A 1 206 ? 36.984 21.593 -6.211 1.00 28.91 206 SER A N 1
ATOM 1573 C CA . SER A 1 206 ? 35.591 21.121 -6.184 1.00 28.91 206 SER A CA 1
ATOM 1574 C C . SER A 1 206 ? 34.843 21.421 -4.868 1.00 28.91 206 SER A C 1
ATOM 1576 O O . SER A 1 206 ? 33.616 21.362 -4.828 1.00 28.91 206 SER A O 1
ATOM 1578 N N . GLN A 1 207 ? 35.538 21.809 -3.788 1.00 28.14 207 GLN A N 1
ATOM 1579 C CA . GLN A 1 207 ? 34.905 22.100 -2.488 1.00 28.14 207 GLN A CA 1
ATOM 1580 C C . GLN A 1 207 ? 34.210 23.472 -2.394 1.00 28.14 207 GLN A C 1
ATOM 1582 O O . GLN A 1 207 ? 33.408 23.686 -1.486 1.00 28.14 207 GLN A O 1
ATOM 1587 N N . MET A 1 208 ? 34.449 24.403 -3.326 1.00 25.44 208 MET A N 1
ATOM 1588 C CA . MET A 1 208 ? 33.836 25.739 -3.250 1.00 25.44 208 MET A CA 1
ATOM 1589 C C . MET A 1 208 ? 32.377 25.753 -3.741 1.00 25.44 208 MET A C 1
ATOM 1591 O O . MET A 1 208 ? 31.570 26.525 -3.230 1.00 25.44 208 MET A O 1
ATOM 1595 N N . ILE A 1 209 ? 32.005 24.847 -4.654 1.00 28.59 209 ILE A N 1
ATOM 1596 C CA . ILE A 1 209 ? 30.618 24.693 -5.132 1.00 28.59 209 ILE A CA 1
ATOM 1597 C C . ILE A 1 209 ? 29.776 23.923 -4.097 1.00 28.59 209 ILE A C 1
ATOM 1599 O O . ILE A 1 209 ? 28.639 24.303 -3.816 1.00 28.59 209 ILE A O 1
ATOM 1603 N N . ILE A 1 210 ? 30.370 22.935 -3.418 1.00 27.77 210 ILE A N 1
ATOM 1604 C CA . ILE A 1 210 ? 29.713 22.158 -2.352 1.00 27.77 210 ILE A CA 1
ATOM 1605 C C . ILE A 1 210 ? 29.458 23.021 -1.098 1.00 27.77 210 ILE A C 1
ATOM 1607 O O . ILE A 1 210 ? 28.411 22.898 -0.463 1.00 27.77 210 ILE A O 1
ATOM 1611 N N . TYR A 1 211 ? 30.341 23.974 -0.771 1.00 26.06 211 TYR A N 1
ATOM 1612 C CA . TYR A 1 211 ? 30.152 24.865 0.386 1.00 26.06 211 TYR A CA 1
ATOM 1613 C C . TYR A 1 211 ? 29.069 25.943 0.171 1.00 26.06 211 TYR A C 1
ATOM 1615 O O . TYR A 1 211 ? 28.421 26.380 1.125 1.00 26.06 211 TYR A O 1
ATOM 1623 N N . VAL A 1 212 ? 28.825 26.361 -1.079 1.00 26.62 212 VAL A N 1
ATOM 1624 C CA . VAL A 1 212 ? 27.739 27.304 -1.420 1.00 26.62 212 VAL A CA 1
ATOM 1625 C C . VAL A 1 212 ? 26.381 26.592 -1.470 1.00 26.62 212 VAL A C 1
ATOM 1627 O O . VAL A 1 212 ? 25.375 27.170 -1.046 1.00 26.62 212 VAL A O 1
ATOM 1630 N N . LEU A 1 213 ? 26.347 25.321 -1.886 1.00 26.75 213 LEU A N 1
ATOM 1631 C CA . LEU A 1 213 ? 25.137 24.495 -1.851 1.00 26.75 213 LEU A CA 1
ATOM 1632 C C . LEU A 1 213 ? 24.773 24.058 -0.419 1.00 26.75 213 LEU A C 1
ATOM 1634 O O . LEU A 1 213 ? 23.603 24.152 -0.050 1.00 26.75 213 LEU A O 1
ATOM 1638 N N . SER A 1 214 ? 25.743 23.737 0.451 1.00 26.80 214 SER A N 1
ATOM 1639 C CA . SER A 1 214 ? 25.452 23.349 1.848 1.00 26.80 214 SER A CA 1
ATOM 1640 C C . SER A 1 214 ? 24.966 24.513 2.730 1.00 26.80 214 SER A C 1
ATOM 1642 O O . SER A 1 214 ? 24.139 24.320 3.627 1.00 26.80 214 SER A O 1
ATOM 1644 N N . LYS A 1 215 ? 25.380 25.759 2.445 1.00 27.11 215 LYS A N 1
ATOM 1645 C CA . LYS A 1 215 ? 24.847 26.954 3.131 1.00 27.11 215 LYS A CA 1
ATOM 1646 C C . LYS A 1 215 ? 23.448 27.370 2.664 1.00 27.11 215 LYS A C 1
ATOM 1648 O O . LYS A 1 215 ? 22.718 27.988 3.440 1.00 27.11 215 LYS A O 1
ATOM 1653 N N . ARG A 1 216 ? 23.046 27.030 1.432 1.00 29.39 216 ARG A N 1
ATOM 1654 C CA . ARG A 1 216 ? 21.648 27.171 0.985 1.00 29.39 216 ARG A CA 1
ATOM 1655 C C . ARG A 1 216 ? 20.771 26.054 1.558 1.00 29.39 216 ARG A C 1
ATOM 1657 O O . ARG A 1 216 ? 19.698 26.369 2.061 1.00 29.39 216 ARG A O 1
ATOM 1664 N N . GLN A 1 217 ? 21.267 24.815 1.613 1.00 30.09 217 GLN A N 1
ATOM 1665 C CA . GLN A 1 217 ? 20.566 23.679 2.228 1.00 30.09 217 GLN A CA 1
ATOM 1666 C C . GLN A 1 217 ? 20.285 23.912 3.723 1.00 30.09 217 GLN A C 1
ATOM 1668 O O . GLN A 1 217 ? 19.158 23.764 4.170 1.00 30.09 217 GLN A O 1
ATOM 1673 N N . THR A 1 218 ? 21.262 24.402 4.493 1.00 31.20 218 THR A N 1
ATOM 1674 C CA . THR A 1 218 ? 21.095 24.648 5.943 1.00 31.20 218 THR A CA 1
ATOM 1675 C C . THR A 1 218 ? 20.143 25.798 6.283 1.00 31.20 218 THR A C 1
ATOM 1677 O O . THR A 1 218 ? 19.486 25.753 7.323 1.00 31.20 218 THR A O 1
ATOM 1680 N N . LYS A 1 219 ? 20.026 26.821 5.425 1.00 32.25 219 LYS A N 1
ATOM 1681 C CA . LYS A 1 219 ? 19.042 27.908 5.600 1.00 32.25 219 LYS A CA 1
ATOM 1682 C C . LYS A 1 219 ? 17.620 27.418 5.322 1.00 32.25 219 LYS A C 1
ATOM 1684 O O . LYS A 1 219 ? 16.706 27.756 6.068 1.00 32.25 219 LYS A O 1
ATOM 1689 N N . VAL A 1 220 ? 17.478 26.581 4.295 1.00 36.50 220 VAL A N 1
ATOM 1690 C CA . VAL A 1 220 ? 16.239 25.893 3.929 1.00 36.50 220 VAL A CA 1
ATOM 1691 C C . VAL A 1 220 ? 15.843 24.938 5.068 1.00 36.50 220 VAL A C 1
ATOM 1693 O O . VAL A 1 220 ? 14.760 25.088 5.625 1.00 36.50 220 VAL A O 1
ATOM 1696 N N . ASP A 1 221 ? 16.745 24.085 5.555 1.00 33.75 221 ASP A N 1
ATOM 1697 C CA . ASP A 1 221 ? 16.509 23.150 6.669 1.00 33.75 221 ASP A CA 1
ATOM 1698 C C . ASP A 1 221 ? 16.102 23.838 7.984 1.00 33.75 221 ASP A C 1
ATOM 1700 O O . ASP A 1 221 ? 15.229 23.348 8.706 1.00 33.75 221 ASP A O 1
ATOM 1704 N N . HIS A 1 222 ? 16.704 24.988 8.314 1.00 36.25 222 HIS A N 1
ATOM 1705 C CA . HIS A 1 222 ? 16.332 25.754 9.509 1.00 36.25 222 HIS A CA 1
ATOM 1706 C C . HIS A 1 222 ? 14.951 26.406 9.385 1.00 36.25 222 HIS A C 1
ATOM 1708 O O . HIS A 1 222 ? 14.243 26.532 10.388 1.00 36.25 222 HIS A O 1
ATOM 1714 N N . GLU A 1 223 ? 14.566 26.821 8.177 1.00 37.91 223 GLU A N 1
ATOM 1715 C CA . GLU A 1 223 ? 13.247 27.380 7.891 1.00 37.91 223 GLU A CA 1
ATOM 1716 C C . GLU A 1 223 ? 12.170 26.280 7.874 1.00 37.91 223 GLU A C 1
ATOM 1718 O O . GLU A 1 223 ? 11.094 26.474 8.440 1.00 37.91 223 GLU A O 1
ATOM 1723 N N . TRP A 1 224 ? 12.478 25.084 7.358 1.00 38.81 224 TRP A N 1
ATOM 1724 C CA . TRP A 1 224 ? 11.581 23.919 7.390 1.00 38.81 224 TRP A CA 1
ATOM 1725 C C . TRP A 1 224 ? 11.421 23.316 8.785 1.00 38.81 224 TRP A C 1
ATOM 1727 O O . TRP A 1 224 ? 10.311 22.930 9.152 1.00 38.81 224 TRP A O 1
ATOM 1737 N N . GLY A 1 225 ? 12.479 23.297 9.602 1.00 33.84 225 GLY A N 1
ATOM 1738 C CA . GLY A 1 225 ? 12.387 22.920 11.015 1.00 33.84 225 GLY A CA 1
ATOM 1739 C C . GLY A 1 225 ? 11.484 23.874 11.803 1.00 33.84 225 GLY A C 1
ATOM 1740 O O . GLY A 1 225 ? 10.631 23.427 12.571 1.00 33.84 225 GLY A O 1
ATOM 1741 N N . ARG A 1 226 ? 11.592 25.187 11.545 1.00 41.16 226 ARG A N 1
ATOM 1742 C CA . ARG A 1 226 ? 10.698 26.203 12.127 1.00 41.16 226 ARG A CA 1
ATOM 1743 C C . ARG A 1 226 ? 9.251 26.025 11.654 1.00 41.16 226 ARG A C 1
ATOM 1745 O O . ARG A 1 226 ? 8.353 26.001 12.490 1.00 41.16 226 ARG A O 1
ATOM 1752 N N . ARG A 1 227 ? 9.035 25.797 10.354 1.00 37.88 227 ARG A N 1
ATOM 1753 C CA . ARG A 1 227 ? 7.704 25.569 9.760 1.00 37.88 227 ARG A CA 1
ATOM 1754 C C . ARG A 1 227 ? 7.055 24.262 10.212 1.00 37.88 227 ARG A C 1
ATOM 1756 O O . ARG A 1 227 ? 5.849 24.235 10.409 1.00 37.88 227 ARG A O 1
ATOM 1763 N N . SER A 1 228 ? 7.829 23.204 10.448 1.00 36.53 228 SER A N 1
ATOM 1764 C CA . SER A 1 228 ? 7.328 21.941 11.013 1.00 36.53 228 SER A CA 1
ATOM 1765 C C . SER A 1 228 ? 6.897 22.117 12.471 1.00 36.53 228 SER A C 1
ATOM 1767 O O . SER A 1 228 ? 5.851 21.616 12.876 1.00 36.53 228 SER A O 1
ATOM 1769 N N . HIS A 1 229 ? 7.648 22.905 13.247 1.00 39.22 229 HIS A N 1
ATOM 1770 C CA . HIS A 1 229 ? 7.275 23.277 14.614 1.00 39.22 229 HIS A CA 1
ATOM 1771 C C . HIS A 1 229 ? 6.048 24.204 14.661 1.00 39.22 229 HIS A C 1
ATOM 1773 O O . HIS A 1 229 ? 5.215 24.087 15.557 1.00 39.22 229 HIS A O 1
ATOM 1779 N N . GLU A 1 230 ? 5.913 25.126 13.707 1.00 42.62 230 GLU A N 1
ATOM 1780 C CA . GLU A 1 230 ? 4.721 25.970 13.550 1.00 42.62 230 GLU A CA 1
ATOM 1781 C C . GLU A 1 230 ? 3.509 25.163 13.073 1.00 42.62 230 GLU A C 1
ATOM 1783 O O . GLU A 1 230 ? 2.398 25.409 13.538 1.00 42.62 230 GLU A O 1
ATOM 1788 N N . MET A 1 231 ? 3.714 24.159 12.217 1.00 39.91 231 MET A N 1
ATOM 1789 C CA . MET A 1 231 ? 2.674 23.242 11.752 1.00 39.91 231 MET A CA 1
ATOM 1790 C C . MET A 1 231 ? 2.176 22.344 12.885 1.00 39.91 231 MET A C 1
ATOM 1792 O O . MET A 1 231 ? 0.968 22.253 13.080 1.00 39.91 231 MET A O 1
ATOM 1796 N N . ALA A 1 232 ? 3.076 21.778 13.695 1.00 39.56 232 ALA A N 1
ATOM 1797 C CA . ALA A 1 232 ? 2.712 21.049 14.911 1.00 39.56 232 ALA A CA 1
ATOM 1798 C C . ALA A 1 232 ? 1.924 21.941 15.888 1.00 39.56 232 ALA A C 1
ATOM 1800 O O . ALA A 1 232 ? 0.864 21.548 16.365 1.00 39.56 232 ALA A O 1
ATOM 1801 N N . ARG A 1 233 ? 2.360 23.194 16.095 1.00 42.91 233 ARG A N 1
ATOM 1802 C CA . ARG A 1 233 ? 1.617 24.170 16.912 1.00 42.91 233 ARG A CA 1
ATOM 1803 C C . ARG A 1 233 ? 0.264 24.561 16.312 1.00 42.91 233 ARG A C 1
ATOM 1805 O O . ARG A 1 233 ? -0.662 24.866 17.058 1.00 42.91 233 ARG A O 1
ATOM 1812 N N . SER A 1 234 ? 0.138 24.601 14.988 1.00 42.81 234 SER A N 1
ATOM 1813 C CA . SER A 1 234 ? -1.124 24.898 14.303 1.00 42.81 234 SER A CA 1
ATOM 1814 C C . SER A 1 234 ? -2.107 23.734 14.437 1.00 42.81 234 SER A C 1
ATOM 1816 O O . SER A 1 234 ? -3.270 23.952 14.771 1.00 42.81 234 SER A O 1
ATOM 1818 N N . ILE A 1 235 ? -1.621 22.498 14.283 1.00 42.50 235 ILE A N 1
ATOM 1819 C CA . ILE A 1 235 ? -2.386 21.273 14.539 1.00 42.50 235 ILE A CA 1
ATOM 1820 C C . ILE A 1 235 ? -2.857 21.253 15.994 1.00 42.50 235 ILE A C 1
ATOM 1822 O O . ILE A 1 235 ? -4.052 21.099 16.229 1.00 42.50 235 ILE A O 1
ATOM 1826 N N . ASP A 1 236 ? -1.974 21.527 16.955 1.00 43.97 236 ASP A N 1
ATOM 1827 C CA . ASP A 1 236 ? -2.352 21.617 18.369 1.00 43.97 236 ASP A CA 1
ATOM 1828 C C . ASP A 1 236 ? -3.419 22.688 18.613 1.00 43.97 236 ASP A C 1
ATOM 1830 O O . ASP A 1 236 ? -4.401 22.433 19.306 1.00 43.97 236 ASP A O 1
ATOM 1834 N N . LYS A 1 237 ? -3.301 23.875 18.006 1.00 47.69 237 LYS A N 1
ATOM 1835 C CA . LYS A 1 237 ? -4.323 24.931 18.127 1.00 47.69 237 LYS A CA 1
ATOM 1836 C C . LYS A 1 237 ? -5.674 24.501 17.560 1.00 47.69 237 LYS A C 1
ATOM 1838 O O . LYS A 1 237 ? -6.702 24.782 18.174 1.00 47.69 237 LYS A O 1
ATOM 1843 N N . VAL A 1 238 ? -5.687 23.821 16.415 1.00 43.88 238 VAL A N 1
ATOM 1844 C CA . VAL A 1 238 ? -6.919 23.312 15.791 1.00 43.88 238 VAL A CA 1
ATOM 1845 C C . VAL A 1 238 ? -7.532 22.199 16.639 1.00 43.88 238 VAL A C 1
ATOM 1847 O O . VAL A 1 238 ? -8.743 22.204 16.874 1.00 43.88 238 VAL A O 1
ATOM 1850 N N . VAL A 1 239 ? -6.713 21.292 17.170 1.00 43.66 239 VAL A N 1
ATOM 1851 C CA . VAL A 1 239 ? -7.145 20.226 18.083 1.00 43.66 239 VAL A CA 1
ATOM 1852 C C . VAL A 1 239 ? -7.740 20.820 19.362 1.00 43.66 239 VAL A C 1
ATOM 1854 O O . VAL A 1 239 ? -8.841 20.436 19.753 1.00 43.66 239 VAL A O 1
ATOM 1857 N N . GLN A 1 240 ? -7.088 21.816 19.967 1.00 52.50 240 GLN A N 1
ATOM 1858 C CA . GLN A 1 240 ? -7.591 22.503 21.162 1.00 52.50 240 GLN A CA 1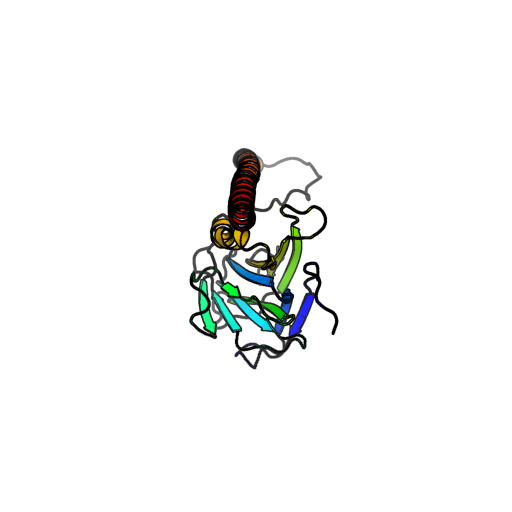
ATOM 1859 C C . GLN A 1 240 ? -8.892 23.268 20.888 1.00 52.50 240 GLN A C 1
ATOM 1861 O O . GLN A 1 240 ? -9.853 23.146 21.646 1.00 52.50 240 GLN A O 1
ATOM 1866 N N . ALA A 1 241 ? -8.983 23.999 19.774 1.00 49.47 241 ALA A N 1
ATOM 1867 C CA . ALA A 1 241 ? -10.213 24.693 19.390 1.00 49.47 241 ALA A CA 1
ATOM 1868 C C . ALA A 1 241 ? -11.379 23.713 19.160 1.00 49.47 241 ALA A C 1
ATOM 1870 O O . ALA A 1 241 ? -12.522 23.987 19.540 1.00 49.47 241 ALA A O 1
ATOM 1871 N N . THR A 1 242 ? -11.088 22.547 18.581 1.00 43.81 242 THR A N 1
ATOM 1872 C CA . THR A 1 242 ? -12.074 21.486 18.341 1.00 43.81 242 THR A CA 1
ATOM 1873 C C . THR A 1 242 ? -12.520 20.835 19.648 1.00 43.81 242 THR A C 1
ATOM 1875 O O . THR A 1 242 ? -13.718 20.629 19.846 1.00 43.81 242 THR A O 1
ATOM 1878 N N . ARG A 1 243 ? -11.588 20.594 20.577 1.00 54.44 243 ARG A N 1
ATOM 1879 C CA . ARG A 1 243 ? -11.879 20.097 21.926 1.00 54.44 243 ARG A CA 1
ATOM 1880 C C . ARG A 1 243 ? -12.801 21.047 22.691 1.00 54.44 243 ARG A C 1
ATOM 1882 O O . ARG A 1 243 ? -13.858 20.620 23.145 1.00 54.44 243 ARG A O 1
ATOM 1889 N N . VAL A 1 244 ? -12.477 22.340 22.734 1.00 70.25 244 VAL A N 1
ATOM 1890 C CA . VAL A 1 244 ? -13.313 23.363 23.394 1.00 70.25 244 VAL A CA 1
ATOM 1891 C C . VAL A 1 244 ? -14.713 23.427 22.773 1.00 70.25 244 VAL A C 1
ATOM 1893 O O . VAL A 1 244 ? -15.714 23.606 23.470 1.00 70.25 244 VAL A O 1
ATOM 1896 N N . ARG A 1 245 ? -14.821 23.265 21.449 1.00 59.12 245 ARG A N 1
ATOM 1897 C CA . ARG A 1 245 ? -16.117 23.229 20.759 1.00 59.12 245 ARG A CA 1
ATOM 1898 C C . ARG A 1 245 ? -16.932 21.987 21.129 1.00 59.12 245 ARG A C 1
ATOM 1900 O O . ARG A 1 245 ? -18.144 22.105 21.306 1.00 59.12 245 ARG A O 1
ATOM 1907 N N . ALA A 1 246 ? -16.288 20.829 21.251 1.00 47.50 246 ALA A N 1
ATOM 1908 C CA . ALA A 1 246 ? -16.934 19.591 21.678 1.00 47.50 246 ALA A C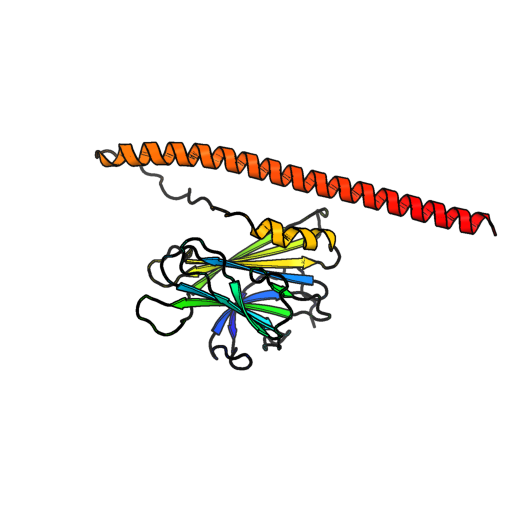A 1
ATOM 1909 C C . ALA A 1 246 ? -17.432 19.690 23.130 1.00 47.50 246 ALA A C 1
ATOM 1911 O O . ALA A 1 246 ? -18.604 19.419 23.381 1.00 47.50 246 ALA A O 1
ATOM 1912 N N . GLU A 1 247 ? -16.599 20.183 24.049 1.00 74.00 247 GLU A N 1
ATOM 1913 C CA . GLU A 1 247 ? -16.956 20.390 25.462 1.00 74.00 247 GLU A CA 1
ATOM 1914 C C . GLU A 1 247 ? -18.166 21.334 25.607 1.00 74.00 247 GLU A C 1
ATOM 1916 O O . GLU A 1 247 ? -19.135 21.011 26.293 1.00 74.00 247 GLU A O 1
ATOM 1921 N N . ARG A 1 248 ? -18.201 22.448 24.860 1.00 76.00 248 ARG A N 1
ATOM 1922 C CA . ARG A 1 248 ? -19.362 23.366 24.845 1.00 76.00 248 ARG A CA 1
ATOM 1923 C C . ARG A 1 248 ? -20.639 22.729 24.302 1.00 76.00 248 ARG A C 1
ATOM 1925 O O . ARG A 1 248 ? -21.739 23.103 24.711 1.00 76.00 248 ARG A O 1
ATOM 1932 N N . ASN A 1 249 ? -20.525 21.820 23.338 1.00 66.81 249 ASN A N 1
ATOM 1933 C CA . ASN A 1 249 ? -21.686 21.125 22.788 1.00 66.81 249 ASN A CA 1
ATOM 1934 C C . ASN A 1 249 ? -22.248 20.104 23.780 1.00 66.81 249 ASN A C 1
ATOM 1936 O O . ASN A 1 249 ? -23.470 20.013 23.899 1.00 66.81 249 ASN A O 1
ATOM 1940 N N . ILE A 1 250 ? -21.373 19.409 24.514 1.00 68.88 250 ILE A N 1
ATOM 1941 C CA . ILE A 1 250 ? -21.751 18.500 25.603 1.00 68.88 250 ILE A CA 1
ATOM 1942 C C . ILE A 1 250 ? -22.470 19.285 26.704 1.00 68.88 250 ILE A C 1
ATOM 1944 O O . ILE A 1 250 ? -23.612 18.971 27.021 1.00 68.88 250 ILE A O 1
ATOM 1948 N N . GLU A 1 251 ? -21.898 20.396 27.174 1.00 80.56 251 GLU A N 1
ATOM 1949 C CA . GLU A 1 251 ? -22.513 21.228 28.219 1.00 80.56 251 GLU A CA 1
ATOM 1950 C C . GLU A 1 251 ? -23.896 21.775 27.796 1.00 80.56 251 GLU A C 1
ATOM 1952 O O . GLU A 1 251 ? -24.851 21.826 28.577 1.00 80.56 251 GLU A O 1
ATOM 1957 N N . ARG A 1 252 ? -24.051 22.170 26.523 1.00 78.75 252 ARG A N 1
ATOM 1958 C CA . ARG A 1 252 ? -25.347 22.605 25.963 1.00 78.75 252 ARG A CA 1
ATOM 1959 C C . ARG A 1 252 ? -26.365 21.475 25.859 1.00 78.75 252 ARG A C 1
ATOM 1961 O O . ARG A 1 252 ? -27.568 21.750 25.876 1.00 78.75 252 ARG A O 1
ATOM 1968 N N . TRP A 1 253 ? -25.909 20.248 25.649 1.00 76.75 253 TRP A N 1
ATOM 1969 C CA . TRP A 1 253 ? -26.769 19.074 25.609 1.00 76.75 253 TRP A CA 1
ATOM 1970 C C . TRP A 1 253 ? -27.216 18.699 27.025 1.00 76.75 253 TRP A C 1
ATOM 1972 O O . TRP A 1 253 ? -28.418 18.616 27.262 1.00 76.75 253 TRP A O 1
ATOM 1982 N N . GLU A 1 254 ? -26.297 18.652 27.989 1.00 79.88 254 GLU A N 1
ATOM 1983 C CA . GLU A 1 254 ? -26.599 18.403 29.405 1.00 79.88 254 GLU A CA 1
ATOM 1984 C C . GLU A 1 254 ? -27.580 19.434 29.977 1.00 79.88 254 GLU A C 1
ATOM 1986 O O . GLU A 1 254 ? -28.575 19.068 30.603 1.00 79.88 254 GLU A O 1
ATOM 1991 N N . LYS A 1 255 ? -27.388 20.730 29.681 1.00 82.81 255 LYS A N 1
ATOM 1992 C CA . LYS A 1 255 ? -28.342 21.787 30.071 1.00 82.81 255 LYS A CA 1
ATOM 1993 C C . LYS A 1 255 ? -29.724 21.606 29.440 1.00 82.81 255 LYS A C 1
ATOM 1995 O O . LYS A 1 255 ? -30.719 21.974 30.061 1.00 82.81 255 LYS A O 1
ATOM 2000 N N . ARG A 1 256 ? -29.807 21.073 28.216 1.00 76.69 256 ARG A N 1
ATOM 2001 C CA . ARG A 1 256 ? -31.090 20.771 27.555 1.00 76.69 256 ARG A CA 1
ATOM 2002 C C . ARG A 1 256 ? -31.772 19.556 28.172 1.00 76.69 256 ARG A C 1
ATOM 2004 O O . ARG A 1 256 ? -32.985 19.590 28.347 1.00 76.69 256 ARG A O 1
ATOM 2011 N N . CYS A 1 257 ? -31.010 18.523 28.515 1.00 73.75 257 CYS A N 1
ATOM 2012 C CA . CYS A 1 257 ? -31.524 17.351 29.214 1.00 73.75 257 CYS A CA 1
ATOM 2013 C C . CYS A 1 257 ? -32.048 17.728 30.601 1.00 73.75 257 CYS A C 1
ATOM 2015 O O . CYS A 1 257 ? -33.168 17.363 30.927 1.00 73.75 257 CYS A O 1
ATOM 2017 N N . LYS A 1 258 ? -31.304 18.534 31.367 1.00 77.38 258 LYS A N 1
ATOM 2018 C CA . LYS A 1 258 ? -31.715 18.955 32.712 1.00 77.38 258 LYS A CA 1
ATOM 2019 C C . LYS A 1 258 ? -33.033 19.741 32.714 1.00 77.38 258 LYS A C 1
ATOM 2021 O O . LYS A 1 258 ? -33.937 19.389 33.452 1.00 77.38 258 LYS A O 1
ATOM 2026 N N . ARG A 1 259 ? -33.204 20.703 31.795 1.00 72.75 259 ARG A N 1
ATOM 2027 C CA . ARG A 1 259 ? -34.481 21.437 31.650 1.00 72.75 259 ARG A CA 1
ATOM 2028 C C . ARG A 1 259 ? -35.666 20.528 31.323 1.00 72.75 259 ARG A C 1
ATOM 2030 O O . ARG A 1 259 ? -36.740 20.731 31.854 1.00 72.75 259 ARG A O 1
ATOM 2037 N N . LYS A 1 260 ? -35.467 19.508 30.482 1.00 67.94 260 LYS A N 1
ATOM 2038 C CA . LYS A 1 260 ? -36.527 18.537 30.165 1.00 67.94 260 LYS A CA 1
ATOM 2039 C C . LYS A 1 260 ? -36.913 17.638 31.343 1.00 67.94 260 LYS A C 1
ATOM 2041 O O . LYS A 1 260 ? -37.994 17.067 31.304 1.00 67.94 260 LYS A O 1
ATOM 2046 N N . PHE A 1 261 ? -36.029 17.472 32.325 1.00 64.94 261 PHE A N 1
ATOM 2047 C CA . PHE A 1 261 ? -36.302 16.705 33.540 1.00 64.94 261 PHE A CA 1
ATOM 2048 C C . PHE A 1 261 ? -36.911 17.559 34.657 1.00 64.94 261 PHE A C 1
ATOM 2050 O O . PHE A 1 261 ? -37.654 17.014 35.457 1.00 64.94 261 PHE A O 1
ATOM 2057 N N . ASP A 1 262 ? -36.630 18.865 34.693 1.00 66.25 262 ASP A N 1
ATOM 2058 C CA . ASP A 1 262 ? -37.195 19.790 35.688 1.00 66.25 262 ASP A CA 1
ATOM 2059 C C . ASP A 1 262 ? -38.625 20.271 35.321 1.00 66.25 262 ASP A C 1
ATOM 2061 O O . ASP A 1 262 ? -39.329 20.803 36.175 1.00 66.25 262 ASP A O 1
ATOM 2065 N N . ASP A 1 263 ? -39.062 20.078 34.067 1.00 55.28 263 ASP A N 1
ATOM 2066 C CA . ASP A 1 263 ? -40.412 20.409 33.562 1.00 55.28 263 ASP A CA 1
ATOM 2067 C C . ASP A 1 263 ? -41.431 19.237 33.697 1.00 55.28 263 ASP A C 1
ATOM 2069 O O . ASP A 1 263 ? -42.526 19.298 33.128 1.00 55.28 263 ASP A O 1
ATOM 2073 N N . HIS A 1 264 ? -41.085 18.170 34.432 1.00 49.38 264 HIS A N 1
ATOM 2074 C CA . HIS A 1 264 ? -41.933 17.006 34.749 1.00 49.38 264 HIS A CA 1
ATOM 2075 C C . HIS A 1 264 ? -42.034 16.778 36.259 1.00 49.38 264 HIS A C 1
ATOM 2077 O O . HIS A 1 264 ? -43.104 16.282 36.684 1.00 49.38 264 HIS A O 1
#

Secondary structure (DSSP, 8-state):
-PPPPTTPPPEEEEE--GGGT--TTEEEEEEEE-TTEEEEEEEEE-SSSEEEEEEEEE-TTSPEEEEEEEEE--SSTTPBPEEEEEESTTS-SBTTBEEE---SS-EEEEEEEEEE-TT-SS-EEPEEEEEEEEE-SS-SSS-SEEEEEEEEE-SS-SSS-SEEEEEEEEEGGGHHHHTTHHHHTTS-------S---------TTHHHHHHHHHHHHHHHHHHHHHHHHHHHHHHHHHHHHHHHHHHHHHHHHHHHHHHHHT-

Radius of gyration: 22.48 Å; chains: 1; bounding box: 84×43×59 Å

Sequence (264 aa):
MTDFALTAKPSLKVIDLSRLSGPTDAHVVVVPLPKNTFGVVFGQRTAGWLQGFNSYVLDSDHLPVDVSALWVAPSSEQSRAMITKMVPEHLAKDPSVLSVGPFMDDRYIAVLATHQKPGDDKLVPSDPKFQYHSFKIGSETKPTMVFTMINAEDGGDSDYHDAVVGVAVVSSLNLNVIAYLPYLAVRPVAFKLSQLEGNRSRGSRSQMIIYVLSKRQTKVDHEWGRRSHEMARSIDKVVQATRVRAERNIERWEKRCKRKFDDH